Protein AF-0000000070198427 (afdb_homodimer)

Nearest PDB structures (foldseek):
  3o44-assembly1_B  TM=3.525E-01  e=9.260E+00  Vibrio cholerae 12129(1)

Secondary structure (DSSP, 8-state):
-----------------------EEEEEEEEEEEEEEEEEEETTEEEEEEEEEEEEEEEEEEEEEEEEEE-SSSSS-EEEEEEEEEEEEEEEEEEEE-EEEETTEEETT--EEEEEEEEEEEEEEE---/-----------------------EEEEEEEEEEEEEEEEEEETTEEEEEEEEEEEEEEEEEEEEEEEEEE-SSSSS-EEEEEEEEEEEEEEEEEEEE-EEEETTEEETT--EEEEEEEEEEEEEEE---

pLDDT: mean 82.68, std 17.2, range [36.91, 97.56]

Foldseek 3Di:
DPPPPPPPPPPPPPPPCPVPDDWDKWKDKDKDKDWDFDWDDDPNDTDTKIFIDIDIAIDIDTDDDWDWAAAVVDPVGIDIFDWDKDAPDKDKDKDWGDWIDDVVRTDPPDTDIDMDMGGPIIDTDTDDD/DPPPPPPPPPPPPPPPCPVPDDWDKWKDKDKDKDWDWDWDQDPNDTDTKIFIDIDIAIDIDTDDDWDWAAAVVDPVGIDIFDWDKDAPDKDKDKDWGDWIDDVVRTDPPDTDIDMDIGGPIIDTDTDDD

Organism: Mizuhopecten yessoensis (NCBI:txid6573)

Sequence (258 aa):
MTFSVIATLMLCMFLRGGESLVDNCETKQIEMNIVRTLPVSYGGRSRNAVCVANVLVNECDGTCVSRVTPSVSQFPGFDKICKCCSESRLITREITLTECRDGNQVLENVHLTTSYSEPAGCACQSCQNMTFSVIATLMLCMFLRGGESLVDNCETKQIEMNIVRTLPVSYGGRSRNAVCVANVLVNECDGTCVSRVTPSVSQFPGFDKICKCCSESRLITREITLTECRDGNQVLENVHLTTSYSEPAGCACQSCQN

Radius of gyration: 31.26 Å; Cα contacts (8 Å, |Δi|>4): 596; chains: 2; bounding box: 27×104×101 Å

Structure (mmCIF, N/CA/C/O backbone):
data_AF-0000000070198427-model_v1
#
loop_
_entity.id
_entity.type
_entity.pdbx_description
1 polymer 'Bursicon beta'
#
loop_
_atom_site.group_PDB
_atom_site.id
_atom_site.type_symbol
_atom_site.label_atom_id
_atom_site.label_alt_id
_atom_site.label_comp_id
_atom_site.label_asym_id
_atom_site.label_entity_id
_atom_site.label_seq_id
_atom_site.pdbx_PDB_ins_code
_atom_site.Cartn_x
_atom_site.Cartn_y
_atom_site.Cartn_z
_atom_site.occupancy
_atom_site.B_iso_or_equiv
_atom_site.auth_seq_id
_atom_site.auth_comp_id
_atom_site.auth_asym_id
_atom_site.auth_atom_id
_atom_site.pdbx_PDB_model_num
ATOM 1 N N . MET A 1 1 ? 8 2.617 68 1 37.03 1 MET A N 1
ATOM 2 C CA . MET A 1 1 ? 7.801 1.781 66.812 1 37.03 1 MET A CA 1
ATOM 3 C C . MET A 1 1 ? 7.215 2.594 65.688 1 37.03 1 MET A C 1
ATOM 5 O O . MET A 1 1 ? 6.012 2.859 65.625 1 37.03 1 MET A O 1
ATOM 9 N N . THR A 1 2 ? 7.953 3.656 65.125 1 53.69 2 THR A N 1
ATOM 10 C CA . THR A 1 2 ? 7.676 4.625 64.062 1 53.69 2 THR A CA 1
ATOM 11 C C . THR A 1 2 ? 7.625 3.941 62.719 1 53.69 2 THR A C 1
ATOM 13 O O . THR A 1 2 ? 8.555 3.219 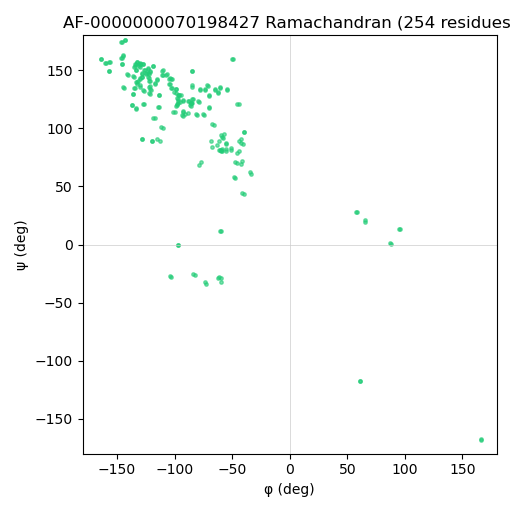62.344 1 53.69 2 THR A O 1
ATOM 16 N N . PHE A 1 3 ? 6.414 3.434 62.281 1 51.28 3 PHE A N 1
ATOM 17 C CA . PHE A 1 3 ? 6.121 2.871 60.969 1 51.28 3 PHE A CA 1
ATOM 18 C C . PHE A 1 3 ? 6.402 3.887 59.875 1 51.28 3 PHE A C 1
ATOM 20 O O . PHE A 1 3 ? 5.895 5.008 59.906 1 51.28 3 PHE A O 1
ATOM 27 N N . SER A 1 4 ? 7.605 3.914 59.312 1 52.91 4 SER A N 1
ATOM 28 C CA . SER A 1 4 ? 7.957 4.707 58.125 1 52.91 4 SER A CA 1
ATOM 29 C C . SER A 1 4 ? 7.125 4.297 56.9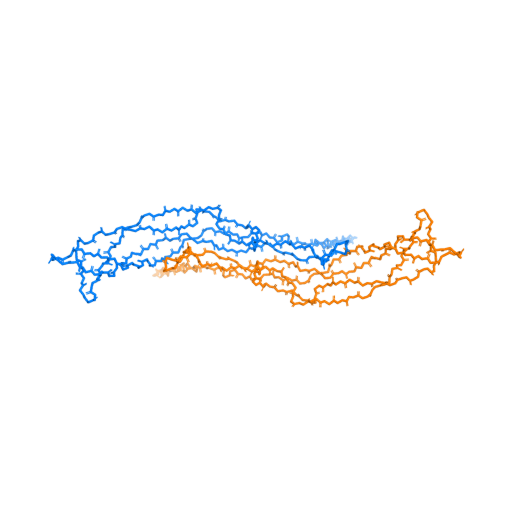06 1 52.91 4 SER A C 1
ATOM 31 O O . SER A 1 4 ? 7.133 3.133 56.5 1 52.91 4 SER A O 1
ATOM 33 N N . VAL A 1 5 ? 5.957 4.871 56.656 1 54.94 5 VAL A N 1
ATOM 34 C CA . VAL A 1 5 ? 5.148 4.703 55.469 1 54.94 5 VAL A CA 1
ATOM 35 C C . VAL A 1 5 ? 5.934 5.184 54.25 1 54.94 5 VAL A C 1
ATOM 37 O O . VAL A 1 5 ? 6.188 6.379 54.094 1 54.94 5 VAL A O 1
ATOM 40 N N . ILE A 1 6 ? 6.867 4.367 53.656 1 53.12 6 ILE A N 1
ATOM 41 C CA . ILE A 1 6 ? 7.488 4.688 52.375 1 53.12 6 ILE A CA 1
ATOM 42 C C . ILE A 1 6 ? 6.414 4.809 51.312 1 53.12 6 ILE A C 1
ATOM 44 O O . ILE A 1 6 ? 5.711 3.84 51 1 53.12 6 ILE A O 1
ATOM 48 N N . ALA A 1 7 ? 5.863 6.043 51 1 51.5 7 ALA A N 1
ATOM 49 C CA . ALA A 1 7 ? 5.008 6.371 49.875 1 51.5 7 ALA A CA 1
ATOM 50 C C . ALA A 1 7 ? 5.711 6.07 48.531 1 51.5 7 ALA A C 1
ATOM 52 O O . ALA A 1 7 ? 6.73 6.688 48.219 1 51.5 7 ALA A O 1
ATOM 53 N N . THR A 1 8 ? 5.734 4.766 48.062 1 54.97 8 THR A N 1
ATOM 54 C CA . THR A 1 8 ? 6.184 4.434 46.719 1 54.97 8 THR A CA 1
ATOM 55 C C . THR A 1 8 ? 5.402 5.227 45.656 1 54.97 8 THR A C 1
ATOM 57 O O . THR A 1 8 ? 4.195 5.031 45.5 1 54.97 8 THR A O 1
ATOM 60 N N . LEU A 1 9 ? 5.746 6.508 45.375 1 52.22 9 LEU A N 1
ATOM 61 C CA . LEU A 1 9 ? 5.227 7.227 44.219 1 52.22 9 LEU A CA 1
ATOM 62 C C . LEU A 1 9 ? 5.508 6.453 42.938 1 52.22 9 LEU A C 1
ATOM 64 O O . LEU A 1 9 ? 6.66 6.34 42.5 1 52.22 9 LEU A O 1
ATOM 68 N N . MET A 1 10 ? 4.621 5.531 42.531 1 48.66 10 MET A N 1
ATOM 69 C CA . MET A 1 10 ? 4.652 4.895 41.219 1 48.66 10 MET A CA 1
ATOM 70 C C . MET A 1 10 ? 4.516 5.934 40.125 1 48.66 10 MET A C 1
ATOM 72 O O . MET A 1 10 ? 3.463 6.559 39.969 1 48.66 10 MET A O 1
ATOM 76 N N . LEU A 1 11 ? 5.551 6.621 39.75 1 47.16 11 LEU A N 1
ATOM 77 C CA . LEU A 1 11 ? 5.555 7.426 38.531 1 47.16 11 LEU A CA 1
ATOM 78 C C . LEU A 1 11 ? 5.082 6.609 37.312 1 47.16 11 LEU A C 1
ATOM 80 O O . LEU A 1 11 ? 5.758 5.668 36.906 1 47.16 11 LEU A O 1
ATOM 84 N N . CYS A 1 12 ? 3.773 6.469 37.094 1 44.47 12 CYS A N 1
ATOM 85 C CA . CYS A 1 12 ? 3.217 5.988 35.812 1 44.47 12 CYS A CA 1
ATOM 86 C C . CYS A 1 12 ? 3.824 6.73 34.625 1 44.47 12 CYS A C 1
ATOM 88 O O . CYS A 1 12 ? 3.379 7.824 34.281 1 44.47 12 CYS A O 1
ATOM 90 N N . MET A 1 13 ? 5.164 6.668 34.5 1 43.28 13 MET A N 1
ATOM 91 C CA . MET A 1 13 ? 5.605 7.078 33.156 1 43.28 13 MET A CA 1
ATOM 92 C C . MET A 1 13 ? 4.703 6.492 32.094 1 43.28 13 MET A C 1
ATOM 94 O O . MET A 1 13 ? 4.652 5.273 31.906 1 43.28 13 MET A O 1
ATOM 98 N N . PHE A 1 14 ? 3.646 7.184 31.781 1 45.69 14 PHE A N 1
ATOM 99 C CA . PHE A 1 14 ? 2.941 6.926 30.531 1 45.69 14 PHE A CA 1
ATOM 100 C C . PHE A 1 14 ? 3.918 6.836 29.375 1 45.69 14 PHE A C 1
ATOM 102 O O . PHE A 1 14 ? 4.422 7.855 28.891 1 45.69 14 PHE A O 1
ATOM 109 N N . LEU A 1 15 ? 4.68 5.852 29.266 1 42.22 15 LEU A N 1
ATOM 110 C CA . LEU A 1 15 ? 5.285 5.586 27.969 1 42.22 15 LEU A CA 1
ATOM 111 C C . LEU A 1 15 ? 4.258 5.727 26.844 1 42.22 15 LEU A C 1
ATOM 113 O O . LEU A 1 15 ? 3.236 5.039 26.844 1 42.22 15 LEU A O 1
ATOM 117 N N . ARG A 1 16 ? 3.998 7.027 26.438 1 39.97 16 ARG A N 1
ATOM 118 C CA . ARG A 1 16 ? 3.422 7.055 25.094 1 39.97 16 ARG A CA 1
ATOM 119 C C . ARG A 1 16 ? 3.998 5.941 24.234 1 39.97 16 ARG A C 1
ATOM 121 O O . ARG A 1 16 ? 5.152 6.012 23.797 1 39.97 16 ARG A O 1
ATOM 128 N N . GLY A 1 17 ? 3.842 4.688 24.516 1 44.5 17 GLY A N 1
ATOM 129 C CA . GLY A 1 17 ? 4.195 3.586 23.625 1 44.5 17 GLY A CA 1
ATOM 130 C C . GLY A 1 17 ? 3.83 3.84 22.172 1 44.5 17 GLY A C 1
ATOM 131 O O . GLY A 1 17 ? 2.764 3.424 21.719 1 44.5 17 GLY A O 1
ATOM 132 N N . GLY A 1 18 ? 4.082 5.004 21.625 1 47.94 18 GLY A N 1
ATOM 133 C CA . GLY A 1 18 ? 3.93 4.957 20.172 1 47.94 18 GLY A CA 1
ATOM 134 C C . GLY A 1 18 ? 4.504 3.699 19.562 1 47.94 18 GLY A C 1
ATOM 135 O O . GLY A 1 18 ? 5.723 3.512 19.531 1 47.94 18 GLY A O 1
ATOM 136 N N . GLU A 1 19 ? 3.979 2.627 19.703 1 53.34 19 GLU A N 1
ATOM 137 C CA . GLU A 1 19 ? 4.453 1.434 19 1 53.34 19 GLU A CA 1
ATOM 138 C C . GLU A 1 19 ? 4.754 1.73 17.547 1 53.34 19 GLU A C 1
ATOM 140 O O . GLU A 1 19 ? 3.898 2.246 16.812 1 53.34 19 GLU A O 1
ATOM 145 N N . SER A 1 20 ? 5.965 2.139 17.203 1 64.81 20 SER A N 1
ATOM 146 C CA . SER A 1 20 ? 6.422 2.242 15.82 1 64.81 20 SER A CA 1
ATOM 147 C C . SER A 1 20 ? 5.922 1.069 14.984 1 64.81 20 SER A C 1
ATOM 149 O O . SER A 1 20 ? 6.184 -0.09 15.312 1 64.81 20 SER A O 1
ATOM 151 N N . LEU A 1 21 ? 4.816 1.29 14.273 1 75.88 21 LEU A N 1
ATOM 152 C CA . LEU A 1 21 ? 4.371 0.26 13.344 1 75.88 21 LEU A CA 1
ATOM 153 C C . LEU A 1 21 ? 5.539 -0.273 12.523 1 7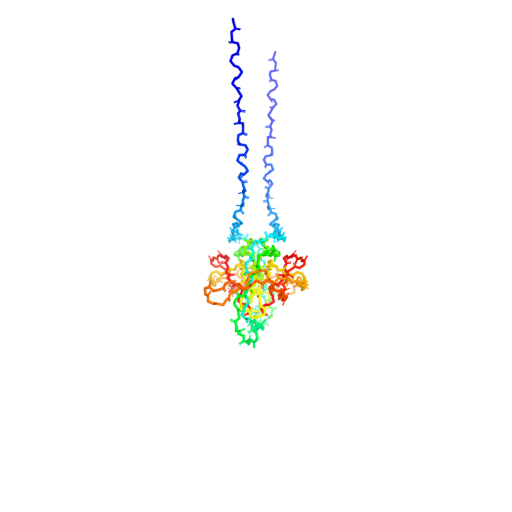5.88 21 LEU A C 1
ATOM 155 O O . LEU A 1 21 ? 6.426 0.49 12.125 1 75.88 21 LEU A O 1
ATOM 159 N N . VAL A 1 22 ? 5.762 -1.516 12.633 1 83.81 22 VAL A N 1
ATOM 160 C CA . VAL A 1 22 ? 6.867 -2.15 11.922 1 83.81 22 VAL A CA 1
ATOM 161 C C . VAL A 1 22 ? 6.332 -2.93 10.71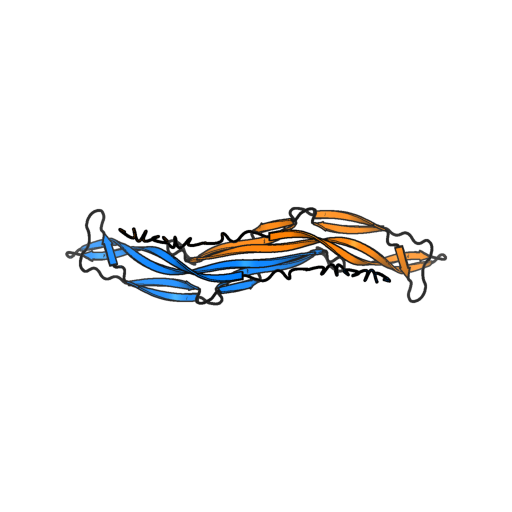9 1 83.81 22 VAL A C 1
ATOM 163 O O . VAL A 1 22 ? 5.262 -3.531 10.797 1 83.81 22 VAL A O 1
ATOM 166 N N . ASP A 1 23 ? 7.09 -2.785 9.578 1 91.69 23 ASP A N 1
ATOM 167 C CA . ASP A 1 23 ? 6.812 -3.598 8.398 1 91.69 23 ASP A CA 1
ATOM 168 C C . ASP A 1 23 ? 6.969 -5.086 8.703 1 91.69 23 ASP A C 1
ATOM 170 O O . ASP A 1 23 ? 7.875 -5.48 9.438 1 91.69 23 ASP A O 1
ATOM 174 N N . ASN A 1 24 ? 6.02 -5.887 8.242 1 93.94 24 ASN A N 1
ATOM 175 C CA . ASN A 1 24 ? 6.09 -7.344 8.242 1 93.94 24 ASN A CA 1
ATOM 176 C C . ASN A 1 24 ? 5.789 -7.922 6.863 1 93.94 24 ASN A C 1
ATOM 178 O O . ASN A 1 24 ? 4.625 -8.086 6.492 1 93.94 24 ASN A O 1
ATOM 182 N N . CYS A 1 25 ? 6.816 -8.086 6.137 1 96.31 25 CYS A N 1
ATOM 183 C CA . CYS A 1 25 ? 6.715 -8.633 4.789 1 96.31 25 CYS A CA 1
ATOM 184 C C . CYS A 1 25 ? 7.656 -9.82 4.613 1 96.31 25 CYS A C 1
ATOM 186 O O . CYS A 1 25 ? 8.875 -9.68 4.762 1 96.31 25 CYS A O 1
ATOM 188 N N . GLU A 1 26 ? 7.074 -10.977 4.285 1 96.62 26 GLU A N 1
ATOM 189 C CA . GLU A 1 26 ? 7.883 -12.195 4.219 1 96.62 26 GLU A CA 1
ATOM 190 C C . GLU A 1 26 ? 7.652 -12.938 2.904 1 96.62 26 GLU A C 1
ATOM 192 O O . GLU A 1 26 ? 6.621 -12.758 2.256 1 96.62 26 GLU A O 1
ATOM 197 N N . THR A 1 27 ? 8.719 -13.688 2.512 1 97.56 27 THR A N 1
ATOM 198 C CA . THR A 1 27 ? 8.586 -14.648 1.423 1 97.56 27 THR A CA 1
ATOM 199 C C . THR A 1 27 ? 8.078 -15.984 1.943 1 97.56 27 THR A C 1
ATOM 201 O O . THR A 1 27 ? 8.68 -16.578 2.836 1 97.56 27 THR A O 1
ATOM 204 N N . LYS A 1 28 ? 6.988 -16.406 1.488 1 96.69 28 LYS A N 1
ATOM 205 C CA . LYS A 1 28 ? 6.414 -17.688 1.871 1 96.69 28 LYS A CA 1
ATOM 206 C C . LYS A 1 28 ? 6.27 -18.609 0.662 1 96.69 28 LYS A C 1
ATOM 208 O O . LYS A 1 28 ? 6.152 -18.141 -0.471 1 96.69 28 LYS A O 1
ATOM 213 N N . GLN A 1 29 ? 6.297 -19.906 0.977 1 96.44 29 GLN A N 1
ATOM 214 C CA . GLN A 1 29 ? 6.07 -20.875 -0.094 1 96.44 29 GLN A CA 1
ATOM 215 C C . GLN A 1 29 ? 4.656 -21.438 -0.04 1 96.44 29 GLN A C 1
ATOM 217 O O . GLN A 1 29 ? 4.148 -21.75 1.039 1 96.44 29 GLN A O 1
ATOM 222 N N . ILE A 1 30 ? 4.098 -21.469 -1.191 1 94.94 30 ILE A N 1
ATOM 223 C CA . ILE A 1 30 ? 2.777 -22.078 -1.322 1 94.94 30 ILE A CA 1
ATOM 224 C C . ILE A 1 30 ? 2.797 -23.125 -2.432 1 94.94 30 ILE A C 1
ATOM 226 O O . ILE A 1 30 ? 3.662 -23.094 -3.311 1 94.94 30 ILE A O 1
ATOM 230 N N . GLU A 1 31 ? 1.878 -24.016 -2.27 1 93.75 31 GLU A N 1
ATOM 231 C CA . GLU A 1 31 ? 1.722 -25.016 -3.322 1 93.75 31 GLU A CA 1
ATOM 232 C C . GLU A 1 31 ? 0.831 -24.484 -4.445 1 93.75 31 GLU A C 1
ATOM 234 O O . GLU A 1 31 ? -0.202 -23.875 -4.191 1 93.75 31 GLU A O 1
ATOM 239 N N . MET A 1 32 ? 1.264 -24.75 -5.684 1 91.5 32 MET A N 1
ATOM 240 C CA . MET A 1 32 ? 0.486 -24.328 -6.848 1 91.5 32 MET A CA 1
ATOM 241 C C . MET A 1 32 ? 0.529 -25.391 -7.941 1 91.5 32 MET A C 1
ATOM 243 O O . MET A 1 32 ? 1.553 -26.047 -8.141 1 91.5 32 MET A O 1
ATOM 247 N N . ASN A 1 33 ? -0.603 -25.453 -8.648 1 90.19 33 ASN A N 1
ATOM 248 C CA . ASN A 1 33 ? -0.658 -26.297 -9.836 1 90.19 33 ASN A CA 1
ATOM 249 C C . ASN A 1 33 ? -0.436 -25.5 -11.109 1 90.19 33 ASN A C 1
ATOM 251 O O . ASN A 1 33 ? -1.158 -24.531 -11.367 1 90.19 33 ASN A O 1
ATOM 255 N N . ILE A 1 34 ? 0.53 -25.891 -11.773 1 89.06 34 ILE A N 1
ATOM 256 C CA . ILE A 1 34 ? 0.764 -25.281 -13.078 1 89.06 34 ILE A CA 1
ATOM 257 C C . ILE A 1 34 ? 0.192 -26.172 -14.18 1 89.06 34 ILE A C 1
ATOM 259 O O . ILE A 1 34 ? 0.576 -27.328 -14.305 1 89.06 34 ILE A O 1
ATOM 263 N N . VAL A 1 35 ? -0.754 -25.578 -14.914 1 89.56 35 VAL A N 1
ATOM 264 C CA . VAL A 1 35 ? -1.417 -26.312 -15.992 1 89.56 35 VAL A CA 1
ATOM 265 C C . VAL A 1 35 ? -1.059 -25.688 -17.328 1 89.56 35 VAL A C 1
ATOM 267 O O . VAL A 1 35 ? -1.139 -24.469 -17.5 1 89.56 35 VAL A O 1
ATOM 270 N N . ARG A 1 36 ? -0.609 -26.562 -18.219 1 89.38 36 ARG A N 1
ATOM 271 C CA . ARG A 1 36 ? -0.307 -26.125 -19.562 1 89.38 36 ARG A CA 1
ATOM 272 C C . ARG A 1 36 ? -0.961 -27.031 -20.609 1 89.38 36 ARG A C 1
ATOM 274 O O . ARG A 1 36 ? -1.006 -28.25 -20.422 1 89.38 36 ARG A O 1
ATOM 281 N N . THR A 1 37 ? -1.55 -26.312 -21.625 1 91.06 37 THR A N 1
ATOM 282 C CA . THR A 1 37 ? -1.994 -27.062 -22.812 1 91.06 37 THR A CA 1
ATOM 283 C C . THR A 1 37 ? -0.979 -26.938 -23.938 1 91.06 37 THR A C 1
ATOM 285 O O . THR A 1 37 ? -0.772 -25.844 -24.484 1 91.06 37 THR A O 1
ATOM 288 N N . LEU A 1 38 ? -0.362 -28.047 -24.281 1 89.62 38 LEU A N 1
ATOM 289 C CA . LEU A 1 38 ? 0.732 -28.031 -25.23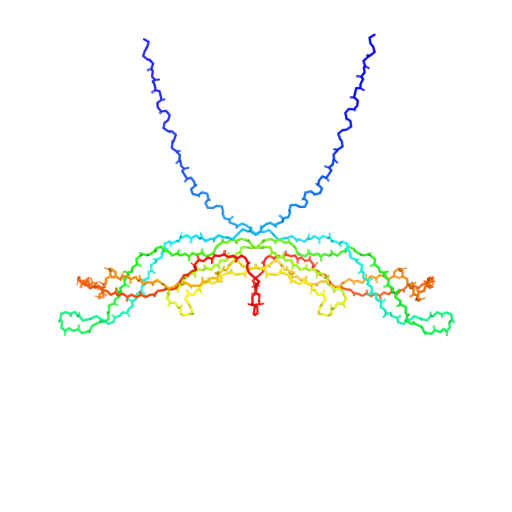4 1 89.62 38 LEU A CA 1
ATOM 290 C C . LEU A 1 38 ? 0.559 -29.141 -26.281 1 89.62 38 LEU A C 1
ATOM 292 O O . LEU A 1 38 ? -0.025 -30.172 -25.984 1 89.62 38 LEU A O 1
ATOM 296 N N . PRO A 1 39 ? 1.054 -28.891 -27.469 1 92 39 PRO A N 1
ATOM 297 C CA . PRO A 1 39 ? 1.062 -29.984 -28.453 1 92 39 PRO A CA 1
ATOM 298 C C . PRO A 1 39 ? 2.07 -31.078 -28.109 1 92 39 PRO A C 1
ATOM 300 O O . PRO A 1 39 ? 3.227 -30.781 -27.797 1 92 39 PRO A O 1
ATOM 303 N N . VAL A 1 40 ? 1.569 -32.281 -28.094 1 88.25 40 VAL A N 1
ATOM 304 C CA . VAL A 1 40 ? 2.424 -33.438 -27.812 1 88.25 40 VAL A CA 1
ATOM 305 C C . VAL A 1 40 ? 2.287 -34.469 -28.922 1 88.25 40 VAL A C 1
ATOM 307 O O . VAL A 1 40 ? 1.188 -34.688 -29.438 1 88.25 40 VAL A O 1
ATOM 310 N N . SER A 1 41 ? 3.443 -34.938 -29.391 1 86.31 41 SER A N 1
ATOM 311 C CA . SER A 1 41 ? 3.436 -36.062 -30.312 1 86.31 41 SER A CA 1
ATOM 312 C C . SER A 1 41 ? 3.281 -37.375 -29.562 1 86.31 41 SER A C 1
ATOM 314 O O . SER A 1 41 ? 4.125 -37.719 -28.734 1 86.31 41 SER A O 1
ATOM 316 N N . TYR A 1 42 ? 2.117 -37.906 -29.828 1 83.56 42 TYR A N 1
ATOM 317 C CA . TYR A 1 42 ? 1.854 -39.188 -29.172 1 83.56 42 TYR A CA 1
ATOM 318 C C . TYR A 1 42 ? 1.231 -40.188 -30.141 1 83.56 42 TYR A C 1
ATOM 320 O O . TYR A 1 42 ? 0.219 -39.875 -30.766 1 83.56 42 TYR A O 1
ATOM 328 N N . GLY A 1 43 ? 1.816 -41.406 -30.203 1 82.69 43 GLY A N 1
ATOM 329 C CA . GLY A 1 43 ? 1.323 -42.406 -31.125 1 82.69 43 GLY A CA 1
ATOM 330 C C . GLY A 1 43 ? 1.355 -41.969 -32.562 1 82.69 43 GLY A C 1
ATOM 331 O O . GLY A 1 43 ? 0.454 -42.281 -33.344 1 82.69 43 GLY A O 1
ATOM 332 N N . GLY A 1 44 ? 2.211 -41.125 -32.969 1 83.31 44 GLY A N 1
ATOM 333 C CA . GLY A 1 44 ? 2.371 -40.688 -34.344 1 83.31 44 GLY A CA 1
ATOM 334 C C . GLY A 1 44 ? 1.478 -39.531 -34.719 1 83.31 44 GLY A C 1
ATOM 335 O O . GLY A 1 44 ? 1.435 -39.125 -35.875 1 83.31 44 GLY A O 1
ATOM 336 N N . ARG A 1 45 ? 0.699 -39.062 -33.75 1 84.62 45 ARG A N 1
ATOM 337 C CA . ARG A 1 45 ? -0.177 -37.906 -34.031 1 84.62 45 ARG A CA 1
ATOM 338 C C . ARG A 1 45 ? 0.121 -36.781 -33.062 1 84.62 45 ARG A C 1
ATOM 340 O O . ARG A 1 45 ? 0.54 -37 -31.922 1 84.62 45 ARG A O 1
ATOM 347 N N . SER A 1 46 ? 0.021 -35.594 -33.594 1 90.19 46 SER A N 1
ATOM 348 C CA . SER A 1 46 ? 0.122 -34.406 -32.75 1 90.19 46 SER A CA 1
ATOM 349 C C . SER A 1 46 ? -1.227 -34.062 -32.125 1 90.19 46 SER A C 1
ATOM 351 O O . SER A 1 46 ? -2.24 -34 -32.812 1 90.19 46 SER A O 1
ATOM 353 N N . ARG A 1 47 ? -1.21 -34.031 -30.859 1 87.81 47 ARG A N 1
ATOM 354 C CA . ARG A 1 47 ? -2.416 -33.656 -30.141 1 87.81 47 ARG A CA 1
ATOM 355 C C . ARG A 1 47 ? -2.105 -32.625 -29.062 1 87.81 47 ARG A C 1
ATOM 357 O O . ARG A 1 47 ? -0.971 -32.531 -28.578 1 87.81 47 ARG A O 1
ATOM 364 N N . ASN A 1 48 ? -3.123 -31.922 -28.719 1 92.12 48 ASN A N 1
ATOM 365 C CA . ASN A 1 48 ? -2.984 -31.016 -27.578 1 92.12 48 ASN A CA 1
ATOM 366 C C . ASN A 1 48 ? -3.254 -31.75 -26.266 1 92.12 48 ASN A C 1
ATOM 368 O O . ASN A 1 48 ? -4.297 -32.375 -26.094 1 92.12 48 ASN A O 1
ATOM 372 N N . ALA A 1 49 ? -2.275 -31.688 -25.484 1 91.69 49 ALA A N 1
ATOM 373 C CA . ALA A 1 49 ? -2.402 -32.312 -24.172 1 91.69 49 ALA A CA 1
ATOM 374 C C . ALA A 1 49 ? -2.455 -31.281 -23.062 1 91.69 49 ALA A C 1
ATOM 376 O O . ALA A 1 49 ? -1.851 -30.219 -23.172 1 91.69 49 ALA A O 1
ATOM 377 N N . VAL A 1 50 ? -3.281 -31.641 -21.984 1 92.62 50 VAL A N 1
ATOM 378 C CA . VAL A 1 50 ? -3.273 -30.859 -20.75 1 92.62 50 VAL A CA 1
ATOM 379 C C . VAL A 1 50 ? -2.275 -31.469 -19.766 1 92.62 50 VAL A C 1
ATOM 381 O O . VAL A 1 50 ? -2.424 -32.625 -19.344 1 92.62 50 VAL A O 1
ATOM 384 N N . CYS A 1 51 ? -1.243 -30.688 -19.484 1 91.81 51 CYS A N 1
ATOM 385 C CA . CYS A 1 51 ? -0.195 -31.172 -18.594 1 91.81 51 CYS A CA 1
ATOM 386 C C . CYS A 1 51 ? -0.134 -30.344 -17.312 1 91.81 51 CYS A C 1
ATOM 388 O O . CYS A 1 51 ? -0.297 -29.125 -17.359 1 91.81 51 CYS A O 1
ATOM 390 N N . VAL A 1 52 ? 0.125 -31.078 -16.203 1 90.38 52 VAL A N 1
ATOM 391 C CA . VAL A 1 52 ? 0.073 -30.422 -14.898 1 90.38 52 VAL A CA 1
ATOM 392 C C . VAL A 1 52 ? 1.348 -30.734 -14.117 1 90.38 52 VAL A C 1
ATOM 394 O O . VAL A 1 52 ? 1.9 -31.828 -14.227 1 90.38 52 VAL A O 1
ATOM 397 N N . ALA A 1 53 ? 1.809 -29.812 -13.422 1 91.25 53 ALA A N 1
ATOM 398 C CA . ALA A 1 53 ? 2.859 -30 -12.422 1 91.25 53 ALA A CA 1
ATOM 399 C C . ALA A 1 53 ? 2.51 -29.281 -11.117 1 91.25 53 ALA A C 1
ATOM 401 O O . ALA A 1 53 ? 2 -28.156 -11.141 1 91.25 53 ALA A O 1
ATOM 402 N N . ASN A 1 54 ? 2.697 -29.969 -9.984 1 92.06 54 ASN A N 1
ATOM 403 C CA . ASN A 1 54 ? 2.578 -29.344 -8.664 1 92.06 54 ASN A CA 1
ATOM 404 C C . ASN A 1 54 ? 3.926 -28.844 -8.156 1 92.06 54 ASN A C 1
ATOM 406 O O . ASN A 1 54 ? 4.902 -29.594 -8.109 1 92.06 54 ASN A O 1
ATOM 410 N N . VAL A 1 55 ? 3.859 -27.578 -7.895 1 92.56 55 VAL A N 1
ATOM 411 C CA . VAL A 1 55 ? 5.133 -27 -7.484 1 92.56 55 VAL A CA 1
ATOM 412 C C . VAL A 1 55 ? 4.93 -26.125 -6.246 1 92.56 55 VAL A C 1
ATOM 414 O O . VAL A 1 55 ? 3.807 -25.719 -5.945 1 92.56 55 VAL A O 1
ATOM 417 N N . LEU A 1 56 ? 6.047 -25.969 -5.469 1 94.88 56 LEU A N 1
ATOM 418 C CA . LEU A 1 56 ? 6.121 -24.938 -4.441 1 94.88 56 LEU A CA 1
ATOM 419 C C . LEU A 1 56 ? 6.637 -23.625 -5.027 1 94.88 56 LEU A C 1
ATOM 421 O O . LEU A 1 56 ? 7.711 -23.594 -5.633 1 94.88 56 LEU A O 1
ATOM 425 N N . VAL A 1 57 ? 5.773 -22.609 -4.809 1 93.5 57 VAL A N 1
ATOM 426 C CA . VAL A 1 57 ? 6.141 -21.328 -5.395 1 93.5 57 VAL A CA 1
ATOM 427 C C . VAL A 1 57 ? 6.254 -20.266 -4.297 1 93.5 57 VAL A C 1
ATOM 429 O O . VAL A 1 57 ? 5.5 -20.297 -3.32 1 93.5 57 VAL A O 1
ATOM 432 N N . ASN A 1 58 ? 7.199 -19.281 -4.559 1 96.06 58 ASN A N 1
ATOM 433 C CA . ASN A 1 58 ? 7.344 -18.172 -3.625 1 96.06 58 ASN A CA 1
ATOM 434 C C . ASN A 1 58 ? 6.234 -17.141 -3.807 1 96.06 58 ASN A C 1
ATOM 436 O O . ASN A 1 58 ? 5.945 -16.719 -4.93 1 96.06 58 ASN A O 1
ATOM 440 N N . GLU A 1 59 ? 5.688 -16.75 -2.688 1 95.88 59 GLU A N 1
ATOM 441 C CA . GLU A 1 59 ? 4.73 -15.656 -2.611 1 95.88 59 GLU A CA 1
ATOM 442 C C . GLU A 1 59 ? 5.207 -14.578 -1.646 1 95.88 59 GLU A C 1
ATOM 444 O O . GLU A 1 59 ? 5.91 -14.867 -0.676 1 95.88 59 GLU A O 1
ATOM 449 N N . CYS A 1 60 ? 4.84 -13.352 -1.968 1 96.88 60 CYS A N 1
ATOM 450 C CA . CYS A 1 60 ? 5.066 -12.266 -1.021 1 96.88 60 CYS A CA 1
ATOM 451 C C . CYS A 1 60 ? 3.801 -11.961 -0.228 1 96.88 60 CYS A C 1
ATOM 453 O O . CYS A 1 60 ? 2.74 -11.727 -0.809 1 96.88 60 CYS A O 1
ATOM 455 N N . ASP A 1 61 ? 3.994 -12 1.116 1 96.25 61 ASP A N 1
ATOM 456 C CA . ASP A 1 61 ? 2.867 -11.773 2.018 1 96.25 61 ASP A CA 1
ATOM 457 C C . ASP A 1 61 ? 3.311 -11.016 3.268 1 96.25 61 ASP A C 1
ATOM 459 O O . ASP A 1 61 ? 4.352 -11.32 3.85 1 96.25 61 ASP A O 1
ATOM 463 N N . GLY A 1 62 ? 2.4 -9.977 3.58 1 96.88 62 GLY A N 1
ATOM 464 C CA . GLY A 1 62 ? 2.725 -9.258 4.805 1 96.88 62 GLY A CA 1
ATOM 465 C C . GLY A 1 62 ? 1.958 -7.957 4.953 1 96.88 62 GLY A C 1
ATOM 466 O O . GLY A 1 62 ? 0.894 -7.785 4.355 1 96.88 62 GLY A O 1
ATOM 467 N N . THR A 1 63 ? 2.404 -7.117 5.938 1 96.56 63 THR A N 1
ATOM 468 C CA . THR A 1 63 ? 1.858 -5.793 6.211 1 96.56 63 THR A CA 1
ATOM 469 C C . THR A 1 63 ? 2.945 -4.727 6.102 1 96.56 63 THR A C 1
ATOM 471 O O . THR A 1 63 ? 4.086 -4.949 6.516 1 96.56 63 THR A O 1
ATOM 474 N N . CYS A 1 64 ? 2.553 -3.605 5.547 1 96.25 64 CYS A N 1
ATOM 475 C CA . CYS A 1 64 ? 3.484 -2.498 5.359 1 96.25 64 CYS A CA 1
ATOM 476 C C . CYS A 1 64 ? 2.908 -1.204 5.926 1 96.25 64 CYS A C 1
ATOM 478 O O . CYS A 1 64 ? 1.699 -0.976 5.855 1 96.25 64 CYS A O 1
ATOM 480 N N . VAL A 1 65 ? 3.834 -0.391 6.426 1 95.5 65 VAL A N 1
ATOM 481 C CA . VAL A 1 65 ? 3.453 0.887 7.016 1 95.5 65 VAL A CA 1
ATOM 482 C C . VAL A 1 65 ? 3.002 1.851 5.922 1 95.5 65 VAL A C 1
ATOM 484 O O . VAL A 1 65 ? 3.613 1.915 4.852 1 95.5 65 VAL A O 1
ATOM 487 N N . SER A 1 66 ? 1.933 2.539 6.203 1 95 66 SER A N 1
ATOM 488 C CA . SER A 1 66 ? 1.434 3.6 5.336 1 95 66 SER A CA 1
ATOM 489 C C . SER A 1 66 ? 0.808 4.73 6.145 1 95 66 SER A C 1
ATOM 491 O O . SER A 1 66 ? 0.376 4.52 7.281 1 95 66 SER A O 1
ATOM 493 N N . ARG A 1 67 ? 0.82 5.887 5.508 1 94 67 ARG A N 1
ATOM 494 C CA . ARG A 1 67 ? 0.37 7.078 6.219 1 94 67 ARG A CA 1
ATOM 495 C C . ARG A 1 67 ? -0.089 8.156 5.246 1 94 67 ARG A C 1
ATOM 497 O O . ARG A 1 67 ? 0.468 8.297 4.156 1 94 67 ARG A O 1
ATOM 504 N N . VAL A 1 68 ? -1.052 8.961 5.68 1 93 68 VAL A N 1
ATOM 505 C CA . VAL A 1 68 ? -1.502 10.156 4.98 1 93 68 VAL A CA 1
ATOM 506 C C . VAL A 1 68 ? -1.616 11.32 5.965 1 93 68 VAL A C 1
ATOM 508 O O . VAL A 1 68 ? -2.387 11.25 6.926 1 93 68 VAL A O 1
ATOM 511 N N . THR A 1 69 ? -0.823 12.305 5.719 1 91.75 69 THR A N 1
ATOM 512 C CA . THR A 1 69 ? -0.785 13.469 6.594 1 91.75 69 THR A CA 1
ATOM 513 C C . THR A 1 69 ? -1.137 14.734 5.82 1 91.75 69 THR A C 1
ATOM 515 O O . THR A 1 69 ? -0.612 14.977 4.73 1 91.75 69 THR A O 1
ATOM 518 N N . PRO A 1 70 ? -2.049 15.547 6.43 1 89.06 70 PRO A N 1
ATOM 519 C CA . PRO A 1 70 ? -2.299 16.844 5.789 1 89.06 70 PRO A CA 1
ATOM 520 C C . PRO A 1 70 ? -1.054 17.734 5.742 1 89.06 70 PRO A C 1
ATOM 522 O O . PRO A 1 70 ? -0.23 17.688 6.66 1 89.06 70 PRO A O 1
ATOM 525 N N . SER A 1 71 ? -0.726 18.312 4.5 1 82.25 71 SER A N 1
ATOM 526 C CA . SER A 1 71 ? 0.396 19.234 4.359 1 82.25 71 SER A CA 1
ATOM 527 C C . SER A 1 71 ? -0.07 20.609 3.865 1 82.25 71 SER A C 1
ATOM 529 O O . SER A 1 71 ? -0.874 20.688 2.936 1 82.25 71 SER A O 1
ATOM 531 N N . VAL A 1 72 ? -0.397 21.438 4.609 1 67.12 72 VAL A N 1
ATOM 532 C CA . VAL A 1 72 ? -0.953 22.75 4.297 1 67.12 72 VAL A CA 1
ATOM 533 C C . VAL A 1 72 ? 0.04 23.547 3.451 1 67.12 72 VAL A C 1
ATOM 535 O O . VAL A 1 72 ? -0.34 24.5 2.771 1 67.12 72 VAL A O 1
ATOM 538 N N . SER A 1 73 ? 1.407 23.344 3.561 1 58 73 SER A N 1
ATOM 539 C CA . SER A 1 73 ? 2.246 24.266 2.803 1 58 73 SER A CA 1
ATOM 540 C C . SER A 1 73 ? 1.99 24.141 1.304 1 58 73 SER A C 1
ATOM 542 O O . SER A 1 73 ? 2.232 25.078 0.546 1 58 73 SER A O 1
ATOM 544 N N . GLN A 1 74 ? 1.522 22.781 0.709 1 54.12 74 GLN A N 1
ATOM 545 C CA . GLN A 1 74 ? 1.483 22.578 -0.735 1 54.12 74 GLN A CA 1
ATOM 546 C C . GLN A 1 74 ? 0.17 21.938 -1.165 1 54.12 74 GLN A C 1
ATOM 548 O O . GLN A 1 74 ? -0.466 21.219 -0.381 1 54.12 74 GLN A O 1
ATOM 553 N N . PHE A 1 75 ? -0.465 22.391 -2.373 1 52 75 PHE A N 1
ATOM 554 C CA . PHE A 1 75 ? -1.518 21.703 -3.105 1 52 75 PHE A CA 1
ATOM 555 C C . PHE A 1 75 ? -1.147 20.234 -3.33 1 52 75 PHE A C 1
ATOM 557 O O . PHE A 1 75 ? 0.003 19.922 -3.641 1 52 75 PHE A O 1
ATOM 564 N N . PRO A 1 76 ? -2.086 19.266 -3.611 1 57.41 76 PRO A N 1
ATOM 565 C CA . PRO A 1 76 ? -3.449 19.062 -3.113 1 57.41 76 PRO A CA 1
ATOM 566 C C . PRO A 1 76 ? -3.502 18.875 -1.599 1 57.41 76 PRO A C 1
ATOM 568 O O . PRO A 1 76 ? -4.586 18.859 -1.012 1 57.41 76 PRO A O 1
ATOM 571 N N . GLY A 1 77 ? -2.307 19.156 -0.704 1 74.31 77 GLY A N 1
ATOM 572 C CA . GLY A 1 77 ? -2.289 19.422 0.725 1 74.31 77 GLY A CA 1
ATOM 573 C C . GLY A 1 77 ? -2.043 18.188 1.564 1 74.31 77 GLY A C 1
ATOM 574 O O . GLY A 1 77 ? -2.404 18.141 2.742 1 74.31 77 GLY A O 1
ATOM 575 N N . PHE A 1 78 ? -1.566 17.016 0.845 1 85.19 78 PHE A N 1
ATOM 576 C CA . PHE A 1 78 ? -1.337 15.844 1.666 1 85.19 78 PHE A CA 1
ATOM 577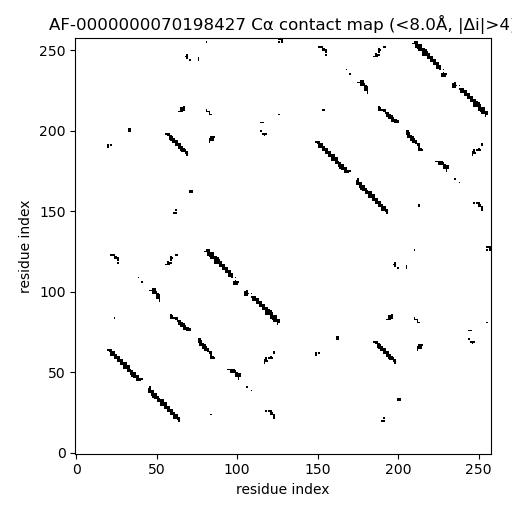 C C . PHE A 1 78 ? 0.021 15.219 1.357 1 85.19 78 PHE A C 1
ATOM 579 O O . PHE A 1 78 ? 0.463 15.227 0.206 1 85.19 78 PHE A O 1
ATOM 586 N N . ASP A 1 79 ? 0.721 14.781 2.35 1 87.81 79 ASP A N 1
ATOM 587 C CA . ASP A 1 79 ? 1.884 13.906 2.248 1 87.81 79 ASP A CA 1
ATOM 588 C C . ASP A 1 79 ? 1.489 12.438 2.439 1 87.81 79 ASP A C 1
ATOM 590 O O . ASP A 1 79 ? 0.885 12.086 3.453 1 87.81 79 ASP A O 1
ATOM 594 N N . LYS A 1 80 ? 1.84 11.688 1.4 1 89.62 80 LYS A N 1
ATOM 595 C CA . LYS A 1 80 ? 1.404 10.297 1.442 1 89.62 80 LYS A CA 1
ATOM 596 C C . LYS A 1 80 ? 2.596 9.344 1.367 1 89.62 80 LYS A C 1
ATOM 598 O O . LYS A 1 80 ? 3.49 9.531 0.54 1 89.62 80 LYS A O 1
ATOM 603 N N . ILE A 1 81 ? 2.652 8.43 2.264 1 91.12 81 ILE A N 1
ATOM 604 C CA . ILE A 1 81 ? 3.561 7.285 2.244 1 91.12 81 ILE A CA 1
ATOM 605 C C . ILE A 1 81 ? 2.762 5.996 2.086 1 91.12 81 ILE A C 1
ATOM 607 O O . ILE A 1 81 ? 1.903 5.684 2.914 1 91.12 81 ILE A O 1
ATOM 611 N N . CYS A 1 82 ? 3.014 5.32 1.037 1 92.25 82 CYS A N 1
ATOM 612 C CA . CYS A 1 82 ? 2.342 4.047 0.801 1 92.25 82 CYS A CA 1
ATOM 613 C C . CYS A 1 82 ? 3.32 3 0.286 1 92.25 82 CYS A C 1
ATOM 615 O O . CYS A 1 82 ? 3.979 3.209 -0.735 1 92.25 82 CYS A O 1
ATOM 617 N N . LYS A 1 83 ? 3.432 1.943 1.054 1 93.5 83 LYS A N 1
ATOM 618 C CA . LYS A 1 83 ? 4.258 0.802 0.673 1 93.5 83 LYS A CA 1
ATOM 619 C C . LYS A 1 83 ? 3.438 -0.484 0.637 1 93.5 83 LYS A C 1
ATOM 621 O O . LYS A 1 83 ? 2.535 -0.675 1.456 1 93.5 83 LYS A O 1
ATOM 626 N N . CYS A 1 84 ? 3.854 -1.398 -0.2 1 94.12 84 CYS A N 1
ATOM 627 C CA . CYS A 1 84 ? 3.217 -2.709 -0.283 1 94.12 84 CYS A CA 1
ATOM 628 C C . CYS A 1 84 ? 4.258 -3.82 -0.33 1 94.12 84 CYS A C 1
ATOM 630 O O . CYS A 1 84 ? 5.367 -3.615 -0.827 1 94.12 84 CYS A O 1
ATOM 632 N N . CYS A 1 85 ? 3.82 -4.934 0.129 1 95.44 85 CYS A N 1
ATOM 633 C CA . CYS A 1 85 ? 4.672 -6.117 0.108 1 95.44 85 CYS A CA 1
ATOM 634 C C . CYS A 1 85 ? 4.777 -6.688 -1.302 1 95.44 85 CYS A C 1
ATOM 636 O O . CYS A 1 85 ? 3.795 -7.195 -1.846 1 95.44 85 CYS A O 1
ATOM 638 N N . SER A 1 86 ? 6.008 -6.582 -1.867 1 94.56 86 SER A N 1
ATOM 639 C CA . SER A 1 86 ? 6.203 -7.008 -3.248 1 94.56 86 SER A CA 1
ATOM 640 C C . SER A 1 86 ? 7.598 -7.586 -3.455 1 94.56 86 SER A C 1
ATOM 642 O O . SER A 1 86 ? 8.414 -7.609 -2.527 1 94.56 86 SER A O 1
ATOM 644 N N . GLU A 1 87 ? 7.738 -8.078 -4.672 1 94.81 87 GLU A N 1
ATOM 645 C CA . GLU A 1 87 ? 8.977 -8.781 -5.008 1 94.81 87 GLU A CA 1
ATOM 646 C C . GLU A 1 87 ? 10.133 -7.805 -5.168 1 94.81 87 GLU A C 1
ATOM 648 O O . GLU A 1 87 ? 9.992 -6.758 -5.801 1 94.81 87 GLU A O 1
ATOM 653 N N . SER A 1 88 ? 11.266 -8.141 -4.551 1 94.19 88 SER A N 1
ATOM 654 C CA . SER A 1 88 ? 12.477 -7.359 -4.793 1 94.19 88 SER A CA 1
ATOM 655 C C . SER A 1 88 ? 13.055 -7.648 -6.172 1 94.19 88 SER A C 1
ATOM 657 O O . SER A 1 88 ? 13.609 -6.758 -6.816 1 94.19 88 SER A O 1
ATOM 659 N N . ARG A 1 89 ? 12.844 -8.859 -6.551 1 94.19 89 ARG A N 1
ATOM 660 C CA . ARG A 1 89 ? 13.25 -9.336 -7.867 1 94.19 89 ARG A CA 1
ATOM 661 C C . ARG A 1 89 ? 12.477 -10.602 -8.25 1 94.19 89 ARG A C 1
ATOM 663 O O . ARG A 1 89 ? 11.938 -11.289 -7.383 1 94.19 89 ARG A O 1
ATOM 670 N N . LEU A 1 90 ? 12.43 -10.773 -9.586 1 93.56 90 LEU A N 1
ATOM 671 C CA . LEU A 1 90 ? 11.789 -11.984 -10.094 1 93.56 90 LEU A CA 1
ATOM 672 C C . LEU A 1 90 ? 12.836 -12.992 -10.578 1 93.56 90 LEU A C 1
ATOM 674 O O . LEU A 1 90 ? 13.883 -12.602 -11.094 1 93.56 90 LEU A O 1
ATOM 678 N N . ILE A 1 91 ? 12.594 -14.25 -10.352 1 93.38 91 ILE A N 1
ATOM 679 C CA . ILE A 1 91 ? 13.422 -15.32 -10.906 1 93.38 91 ILE A CA 1
ATOM 680 C C . ILE A 1 91 ? 12.547 -16.297 -11.688 1 93.38 91 ILE A C 1
ATOM 682 O O . ILE A 1 91 ? 11.383 -16.5 -11.352 1 93.38 91 ILE A O 1
ATOM 686 N N . THR A 1 92 ? 13.141 -16.812 -12.711 1 92.56 92 THR A N 1
ATOM 687 C CA . THR A 1 92 ? 12.445 -17.781 -13.547 1 92.56 92 THR A CA 1
ATOM 688 C C . THR A 1 92 ? 12.852 -19.203 -13.172 1 92.56 92 THR A C 1
ATOM 690 O O . THR A 1 92 ? 14.039 -19.484 -12.953 1 92.56 92 THR A O 1
ATOM 693 N N . ARG A 1 93 ? 11.836 -20.031 -13.047 1 91.94 93 ARG A N 1
ATOM 694 C CA . ARG A 1 93 ? 12.062 -21.438 -12.734 1 91.94 93 ARG A CA 1
ATOM 695 C C . ARG A 1 93 ? 11.57 -22.328 -13.867 1 91.94 93 ARG A C 1
ATOM 697 O O . ARG A 1 93 ? 10.523 -22.062 -14.469 1 91.94 93 ARG A O 1
ATOM 704 N N . GLU A 1 94 ? 12.359 -23.328 -14.148 1 92.19 94 GLU A N 1
ATOM 705 C CA . GLU A 1 94 ? 11.945 -24.344 -15.109 1 92.19 94 GLU A CA 1
ATOM 706 C C . GLU A 1 94 ? 11.43 -25.594 -14.398 1 92.19 94 GLU A C 1
ATOM 708 O O . GLU A 1 94 ? 12.07 -26.094 -13.469 1 92.19 94 GLU A O 1
ATOM 713 N N . ILE A 1 95 ? 10.312 -25.984 -14.859 1 91.56 95 ILE A N 1
ATOM 714 C CA . ILE A 1 95 ? 9.742 -27.172 -14.219 1 91.56 95 ILE A CA 1
ATOM 715 C C . ILE A 1 95 ? 9.344 -28.188 -15.281 1 91.56 95 ILE A C 1
ATOM 717 O O . ILE A 1 95 ? 9.125 -27.844 -16.438 1 91.56 95 ILE A O 1
ATOM 721 N N . THR A 1 96 ? 9.305 -29.438 -14.883 1 92.69 96 THR A N 1
ATOM 722 C CA . THR A 1 96 ? 8.836 -30.531 -15.734 1 92.69 96 THR A CA 1
ATOM 723 C C . THR A 1 96 ? 7.371 -30.844 -15.453 1 92.69 96 THR A C 1
ATOM 725 O O . THR A 1 96 ? 6.969 -31 -14.297 1 92.69 96 THR A O 1
ATOM 728 N N . LEU A 1 97 ? 6.66 -30.875 -16.531 1 91.06 97 LEU A N 1
ATOM 729 C CA . LEU A 1 97 ? 5.266 -31.266 -16.391 1 91.06 97 LEU A CA 1
ATOM 730 C C . LEU A 1 97 ? 5.145 -32.781 -16.281 1 91.06 97 LEU A C 1
ATOM 732 O O . LEU A 1 97 ? 5.727 -33.531 -17.078 1 91.06 97 LEU A O 1
ATOM 736 N N . THR A 1 98 ? 4.562 -33.25 -15.25 1 84.81 98 THR A N 1
ATOM 737 C CA . THR A 1 98 ? 4.637 -34.656 -14.914 1 84.81 98 THR A CA 1
ATOM 738 C C . THR A 1 98 ? 3.344 -35.375 -15.289 1 84.81 98 THR A C 1
ATOM 740 O O . THR A 1 98 ? 3.332 -36.594 -15.461 1 84.81 98 THR A O 1
ATOM 743 N N . GLU A 1 99 ? 2.26 -34.688 -15.297 1 90.5 99 GLU A N 1
ATOM 744 C CA . GLU A 1 99 ? 0.968 -35.312 -15.586 1 90.5 99 GLU A CA 1
ATOM 745 C C . GLU A 1 99 ? 0.332 -34.719 -16.828 1 90.5 99 GLU A C 1
ATOM 747 O O . GLU A 1 99 ? -0.154 -33.562 -16.797 1 90.5 99 GLU A O 1
ATOM 752 N N . CYS A 1 100 ? 0.324 -35.562 -17.906 1 91.56 100 CYS A N 1
ATOM 753 C CA . CYS A 1 100 ? -0.271 -35.094 -19.156 1 91.56 100 CYS A CA 1
ATOM 754 C C . CYS A 1 100 ? -1.413 -36 -19.594 1 91.56 100 CYS A C 1
ATOM 756 O O . CYS A 1 100 ? -1.314 -37.219 -19.484 1 91.56 100 CYS A O 1
ATOM 758 N N . ARG A 1 101 ? -2.523 -35.281 -20.047 1 93.31 101 ARG A N 1
ATOM 759 C CA . ARG A 1 101 ? -3.715 -36.031 -20.453 1 93.31 101 ARG A CA 1
ATOM 760 C C . ARG A 1 101 ? -4.289 -35.469 -21.75 1 93.31 101 ARG A C 1
ATOM 762 O O . ARG A 1 101 ? -4.152 -34.281 -22.031 1 93.31 101 ARG A O 1
ATOM 769 N N . ASP A 1 102 ? -4.762 -36.281 -22.484 1 90.75 102 ASP A N 1
ATOM 770 C CA . ASP A 1 102 ? -5.645 -35.938 -23.594 1 90.75 102 ASP A CA 1
ATOM 771 C C . ASP A 1 102 ? -7.066 -36.438 -23.344 1 90.75 102 ASP A C 1
ATOM 773 O O . ASP A 1 102 ? -7.359 -37.625 -23.531 1 90.75 102 ASP A O 1
ATOM 777 N N . GLY A 1 103 ? -7.84 -35.438 -22.938 1 88.5 103 GLY A N 1
ATOM 778 C CA . GLY A 1 103 ? -9.133 -35.906 -22.453 1 88.5 103 GLY A CA 1
ATOM 779 C C . GLY A 1 103 ? -9.023 -36.844 -21.266 1 88.5 103 GLY A C 1
ATOM 780 O O . GLY A 1 103 ? -8.422 -36.5 -20.25 1 88.5 103 GLY A O 1
ATOM 781 N N . ASN A 1 104 ? -9.5 -38.094 -21.516 1 89.62 104 ASN A N 1
ATOM 782 C CA . ASN A 1 104 ? -9.484 -39.062 -20.438 1 89.62 104 ASN A CA 1
ATOM 783 C C . ASN A 1 104 ? -8.266 -39.969 -20.531 1 89.62 104 ASN A C 1
ATOM 785 O O . ASN A 1 104 ? -8.031 -40.812 -19.641 1 89.62 104 ASN A O 1
ATOM 789 N N . GLN A 1 105 ? -7.504 -39.75 -21.5 1 89.69 105 GLN A N 1
ATOM 790 C CA . GLN A 1 105 ? -6.336 -40.594 -21.688 1 89.69 105 GLN A CA 1
ATOM 791 C C . GLN A 1 105 ? -5.094 -39.969 -21.047 1 89.69 105 GLN A C 1
ATOM 793 O O . GLN A 1 105 ? -4.758 -38.812 -21.328 1 89.69 105 GLN A O 1
ATOM 798 N N . VAL A 1 106 ? -4.445 -40.844 -20.219 1 91 106 VAL A N 1
ATOM 799 C CA . VAL A 1 106 ? -3.172 -40.438 -19.641 1 91 106 VAL A CA 1
ATOM 800 C C . VAL A 1 106 ? -2.043 -40.719 -20.641 1 91 106 VAL A C 1
ATOM 802 O O . VAL A 1 106 ? -1.928 -41.812 -21.156 1 91 106 VAL A O 1
ATOM 805 N N . LEU A 1 107 ? -1.315 -39.688 -20.906 1 89.06 107 LEU A N 1
ATOM 806 C CA . LEU A 1 107 ? -0.175 -39.844 -21.797 1 89.06 107 LEU A CA 1
ATOM 807 C C . LEU A 1 107 ? 1.085 -40.188 -21.016 1 89.06 107 LEU A C 1
ATOM 809 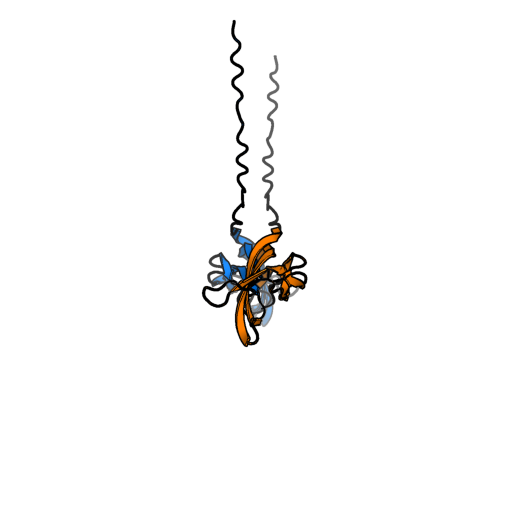O O . LEU A 1 107 ? 1.616 -39.344 -20.281 1 89.06 107 LEU A O 1
ATOM 813 N N . GLU A 1 108 ? 1.589 -41.406 -21.188 1 86.19 108 GLU A N 1
ATOM 814 C CA . GLU A 1 108 ? 2.76 -41.906 -20.453 1 86.19 108 GLU A CA 1
ATOM 815 C C . GLU A 1 108 ? 4.051 -41.469 -21.156 1 86.19 108 GLU A C 1
ATOM 817 O O . GLU A 1 108 ? 4.074 -41.281 -22.375 1 86.19 108 GLU A O 1
ATOM 822 N N . ASN A 1 109 ? 5.078 -41.281 -20.375 1 82.75 109 ASN A N 1
ATOM 823 C CA . ASN A 1 109 ? 6.43 -41 -20.844 1 82.75 109 ASN A CA 1
ATOM 824 C C . ASN A 1 109 ? 6.5 -39.656 -21.562 1 82.75 109 ASN A C 1
ATOM 826 O O . ASN A 1 109 ? 7.184 -39.531 -22.578 1 82.75 109 ASN A O 1
ATOM 830 N N . VAL A 1 110 ? 5.559 -38.812 -21.297 1 83.81 110 VAL A N 1
ATOM 831 C CA . VAL A 1 110 ? 5.598 -37.438 -21.828 1 83.81 110 VAL A CA 1
ATOM 832 C C . VAL A 1 110 ? 6.254 -36.531 -20.797 1 83.81 110 VAL A C 1
ATOM 834 O O . VAL A 1 110 ? 5.812 -36.438 -19.656 1 83.81 110 VAL A O 1
ATOM 837 N N . HIS A 1 111 ? 7.449 -36.031 -21.109 1 82.62 111 HIS A N 1
ATOM 838 C CA . HIS A 1 111 ? 8.188 -35.125 -20.25 1 82.62 111 HIS A CA 1
ATOM 839 C C . HIS A 1 111 ? 8.312 -33.719 -20.875 1 82.62 111 HIS A C 1
ATOM 841 O O . HIS A 1 111 ? 9.234 -33.469 -21.641 1 82.62 111 HIS A O 1
ATOM 847 N N . LEU A 1 112 ? 7.395 -32.906 -20.625 1 88.56 112 LEU A N 1
ATOM 848 C CA . LEU A 1 112 ? 7.418 -31.547 -21.141 1 88.56 112 LEU A CA 1
ATOM 849 C C . LEU A 1 112 ? 7.84 -30.578 -20.047 1 88.56 112 LEU A C 1
ATOM 851 O O . LEU A 1 112 ? 7.598 -30.812 -18.859 1 88.56 112 LEU A O 1
ATOM 855 N N . THR A 1 113 ? 8.617 -29.578 -20.484 1 90.81 113 THR A N 1
ATOM 856 C CA . THR A 1 113 ? 9.07 -28.562 -19.547 1 90.81 113 THR A CA 1
ATOM 857 C C . THR A 1 113 ? 8.414 -27.219 -19.844 1 90.81 113 THR A C 1
ATOM 859 O O . THR A 1 113 ? 7.98 -26.969 -20.969 1 90.81 113 THR A O 1
ATOM 862 N N . THR A 1 114 ? 8.227 -26.469 -18.844 1 89.19 114 THR A N 1
ATOM 863 C CA . THR A 1 114 ? 7.785 -25.078 -18.953 1 89.19 114 THR A CA 1
ATOM 864 C C . THR A 1 114 ? 8.469 -24.219 -17.891 1 89.19 114 THR A C 1
ATOM 866 O O . THR A 1 114 ? 9.297 -24.703 -17.125 1 89.19 114 THR A O 1
ATOM 869 N N . SER A 1 115 ? 8.188 -22.969 -17.984 1 90.25 115 SER A N 1
ATOM 870 C CA . SER A 1 115 ? 8.781 -22.047 -17 1 90.25 115 SER A CA 1
ATOM 871 C C . SER A 1 115 ? 7.719 -21.141 -16.391 1 90.25 115 SER A C 1
ATOM 873 O O . SER A 1 115 ? 6.633 -20.969 -16.953 1 90.25 115 SER A O 1
ATOM 875 N N . TYR A 1 116 ? 8.055 -20.688 -15.219 1 88.81 116 TYR A N 1
ATOM 876 C CA . TYR A 1 116 ? 7.254 -19.672 -14.555 1 88.81 116 TYR A CA 1
ATOM 877 C C . TYR A 1 116 ? 8.141 -18.719 -13.75 1 88.81 116 TYR A C 1
ATOM 879 O O . TYR A 1 116 ? 9.312 -19.016 -13.5 1 88.81 116 TYR A O 1
ATOM 887 N N . SER A 1 117 ? 7.594 -17.609 -13.43 1 92.12 117 SER A N 1
ATOM 888 C CA . SER A 1 117 ? 8.328 -16.625 -12.641 1 92.12 117 SER A CA 1
ATOM 889 C C . SER A 1 117 ? 7.805 -16.562 -11.211 1 92.12 117 SER A C 1
ATOM 891 O O . SER A 1 117 ? 6.605 -16.75 -10.977 1 92.12 117 SER A O 1
ATOM 893 N N . GLU A 1 118 ? 8.727 -16.297 -10.289 1 92.38 118 GLU A N 1
ATOM 894 C CA . GLU A 1 118 ? 8.367 -16.156 -8.883 1 92.38 118 GLU A CA 1
ATOM 895 C C . GLU A 1 118 ? 9.242 -15.125 -8.188 1 92.38 118 GLU A C 1
ATOM 897 O O . GLU A 1 118 ? 10.32 -14.773 -8.688 1 92.38 118 GLU A O 1
ATOM 902 N N . PRO A 1 119 ? 8.797 -14.594 -7.031 1 95.44 119 PRO A N 1
ATOM 903 C CA . PRO A 1 119 ? 9.641 -13.68 -6.258 1 95.44 119 PRO A CA 1
ATOM 904 C C . PRO A 1 119 ? 10.898 -14.352 -5.715 1 95.44 119 PRO A C 1
ATOM 906 O O . PRO A 1 119 ? 10.828 -15.461 -5.18 1 95.44 119 PRO A O 1
ATOM 909 N N . ALA A 1 120 ? 12.055 -13.719 -5.859 1 95.56 120 ALA A N 1
ATOM 910 C CA . ALA A 1 120 ? 13.289 -14.18 -5.23 1 95.56 120 ALA A CA 1
ATOM 911 C C . ALA A 1 120 ? 13.391 -13.688 -3.787 1 95.56 120 ALA A C 1
ATOM 913 O O . ALA A 1 120 ? 14.109 -14.273 -2.975 1 95.56 120 ALA A O 1
ATOM 914 N N . GLY A 1 121 ? 12.695 -12.562 -3.559 1 96.81 121 GLY A N 1
ATOM 915 C CA . GLY A 1 121 ? 12.609 -11.906 -2.264 1 96.81 121 GLY A CA 1
ATOM 916 C C . GLY A 1 121 ? 11.477 -10.898 -2.18 1 96.81 121 GLY A C 1
ATOM 917 O O . GLY A 1 121 ? 10.922 -10.5 -3.203 1 96.81 121 GLY A O 1
ATOM 918 N N . CYS A 1 122 ? 11.156 -10.648 -0.971 1 97.25 122 CYS A N 1
ATOM 919 C CA . CYS A 1 122 ? 10.023 -9.766 -0.765 1 97.25 122 CYS A CA 1
ATOM 920 C C . CYS A 1 122 ? 10.383 -8.633 0.199 1 97.25 122 CYS A C 1
ATOM 922 O O . CYS A 1 122 ? 11.164 -8.836 1.128 1 97.25 122 CYS A O 1
ATOM 924 N N . ALA A 1 123 ? 9.859 -7.484 -0.034 1 96.69 123 ALA A N 1
ATOM 925 C CA . ALA A 1 123 ? 10.008 -6.336 0.855 1 96.69 123 ALA A CA 1
ATOM 926 C C . ALA A 1 123 ? 8.867 -5.34 0.661 1 96.69 123 ALA A C 1
ATOM 928 O O . ALA A 1 123 ? 8.172 -5.379 -0.352 1 96.69 123 ALA A O 1
ATOM 929 N N . CYS A 1 124 ? 8.688 -4.547 1.753 1 96.69 124 CYS A N 1
ATOM 930 C CA . CYS A 1 124 ? 7.781 -3.416 1.582 1 96.69 124 CYS A CA 1
ATOM 931 C C . CYS A 1 124 ? 8.398 -2.359 0.671 1 96.69 124 CYS A C 1
ATOM 933 O O . CYS A 1 124 ? 9.461 -1.812 0.977 1 96.69 124 CYS A O 1
ATOM 935 N N . GLN A 1 125 ? 7.73 -2.117 -0.464 1 94.12 125 GLN A N 1
ATOM 936 C CA . GLN A 1 125 ? 8.188 -1.145 -1.452 1 94.12 125 GLN A CA 1
ATOM 937 C C . GLN A 1 125 ? 7.09 -0.14 -1.785 1 94.12 125 GLN A C 1
ATOM 939 O O . GLN A 1 125 ? 5.902 -0.436 -1.633 1 94.12 125 GLN A O 1
ATOM 944 N N . SER A 1 126 ? 7.531 1.105 -2.141 1 91.44 126 SER A N 1
ATOM 945 C CA . SER A 1 126 ? 6.551 2.131 -2.482 1 91.44 126 SER A CA 1
ATOM 946 C C . SER A 1 126 ? 5.605 1.647 -3.578 1 91.44 126 SER A C 1
ATOM 948 O O . SER A 1 126 ? 6.027 0.959 -4.512 1 91.44 126 SER A O 1
ATOM 950 N N . CYS A 1 127 ? 4.469 1.925 -3.262 1 78.81 127 CYS A N 1
ATOM 951 C CA . CYS A 1 127 ? 3.473 1.55 -4.262 1 78.81 127 CYS A CA 1
ATOM 952 C C . CYS A 1 127 ? 3.631 2.383 -5.527 1 78.81 127 CYS A C 1
ATOM 954 O O . CYS A 1 127 ? 3.801 3.6 -5.457 1 78.81 127 CYS A O 1
ATOM 956 N N . GLN A 1 128 ? 4.191 1.921 -6.668 1 60.44 128 GLN A N 1
ATOM 957 C CA . GLN A 1 128 ? 4.359 2.623 -7.938 1 60.44 128 GLN A CA 1
ATOM 958 C C . GLN A 1 128 ? 3.053 2.652 -8.727 1 60.44 128 GLN A C 1
ATOM 960 O O . GLN A 1 128 ? 2.43 1.61 -8.945 1 60.44 128 GLN A O 1
ATOM 965 N N . ASN A 1 129 ? 1.925 3.371 -8.344 1 44.62 129 ASN A N 1
ATOM 966 C CA . ASN A 1 129 ? 0.935 3.518 -9.406 1 44.62 129 ASN A CA 1
ATOM 967 C C . ASN A 1 129 ? 1.555 4.102 -10.672 1 44.62 129 ASN A C 1
ATOM 969 O O . ASN A 1 129 ? 2.41 4.984 -10.594 1 44.62 129 ASN A O 1
ATOM 973 N N . MET B 1 1 ? 0.269 -53.125 43.5 1 36.91 1 MET B N 1
ATOM 974 C CA . MET B 1 1 ? 0.329 -51.656 43.312 1 36.91 1 MET B CA 1
ATOM 975 C C . MET B 1 1 ? 0.677 -51.312 41.875 1 36.91 1 MET B C 1
ATOM 977 O O . MET B 1 1 ? 1.807 -51.531 41.438 1 36.91 1 MET B O 1
ATOM 981 N N . THR B 1 2 ? -0.27 -51.562 40.844 1 52 2 THR B N 1
ATOM 982 C CA . THR B 1 2 ? -0.273 -51.375 39.406 1 52 2 THR B CA 1
ATOM 983 C C . THR B 1 2 ? -0.261 -49.906 39.031 1 52 2 THR B C 1
ATOM 985 O O . THR B 1 2 ? -1.129 -49.156 39.469 1 52 2 THR B O 1
ATOM 988 N N . PHE B 1 3 ? 0.965 -49.25 39 1 51.31 3 PHE B N 1
ATOM 989 C CA . PHE B 1 3 ? 1.178 -47.875 38.531 1 51.31 3 PHE B CA 1
ATOM 990 C C . PHE B 1 3 ? 0.684 -47.719 37.094 1 51.31 3 PHE B C 1
ATOM 992 O O . PHE B 1 3 ? 1.084 -48.469 36.219 1 51.31 3 PHE B O 1
ATOM 999 N N . SER B 1 4 ? -0.55 -47.25 36.906 1 51.69 4 SER B N 1
ATOM 1000 C CA . SER B 1 4 ? -1.117 -46.875 35.625 1 51.69 4 SER B CA 1
ATOM 1001 C C . SER B 1 4 ? -0.356 -45.688 35 1 51.69 4 SER B C 1
ATOM 1003 O O . SER B 1 4 ? -0.239 -44.625 35.625 1 51.69 4 SER B O 1
ATOM 1005 N N . VAL B 1 5 ? 0.724 -45.906 34.281 1 54.22 5 VAL B N 1
ATOM 1006 C CA . VAL B 1 5 ? 1.419 -44.875 33.5 1 54.22 5 VAL B CA 1
ATOM 1007 C C . VAL B 1 5 ? 0.482 -44.281 32.438 1 54.22 5 VAL B C 1
ATOM 1009 O O . VAL B 1 5 ? 0.102 -45 31.5 1 54.22 5 VAL B O 1
ATOM 1012 N N . ILE B 1 6 ? -0.407 -43.312 32.812 1 52.19 6 ILE B N 1
ATOM 1013 C CA . ILE B 1 6 ? -1.171 -42.562 31.828 1 52.19 6 ILE B CA 1
ATOM 1014 C C . ILE B 1 6 ? -0.217 -41.844 30.891 1 52.19 6 ILE B C 1
ATOM 1016 O O . ILE B 1 6 ? 0.545 -40.969 31.312 1 52.19 6 ILE B O 1
ATOM 1020 N N . ALA B 1 7 ? 0.188 -42.406 29.734 1 50.06 7 ALA B N 1
ATOM 1021 C CA . ALA B 1 7 ? 0.888 -41.75 28.625 1 50.06 7 ALA B CA 1
ATOM 1022 C C . ALA B 1 7 ? 0.075 -40.594 28.078 1 50.06 7 ALA B C 1
ATOM 1024 O O . ALA B 1 7 ? -1.021 -40.781 27.547 1 50.06 7 ALA B O 1
ATOM 1025 N N . THR B 1 8 ? 0.132 -39.375 28.719 1 54.31 8 THR B N 1
ATOM 1026 C CA . THR B 1 8 ? -0.427 -38.156 28.125 1 54.31 8 THR B CA 1
ATOM 1027 C C . THR B 1 8 ? 0.171 -37.906 26.75 1 54.31 8 THR B C 1
ATOM 1029 O O . THR B 1 8 ? 1.369 -37.625 26.625 1 54.31 8 THR B O 1
ATOM 1032 N N . LEU B 1 9 ? -0.306 -38.531 25.656 1 51.94 9 LEU B N 1
ATOM 1033 C CA . LEU B 1 9 ? 0.011 -38.125 24.297 1 51.94 9 LEU B CA 1
ATOM 1034 C C . LEU B 1 9 ? -0.33 -36.656 24.062 1 51.94 9 LEU B C 1
ATOM 1036 O O . LEU B 1 9 ? -1.505 -36.281 24.047 1 51.94 9 LEU B O 1
ATOM 1040 N N . MET B 1 10 ? 0.602 -35.75 24.375 1 48.5 10 MET B N 1
ATOM 1041 C CA . MET B 1 10 ? 0.487 -34.344 23.984 1 48.5 10 MET B CA 1
ATOM 1042 C C . MET B 1 10 ? 0.403 -34.219 22.469 1 48.5 10 MET B C 1
ATOM 1044 O O . MET B 1 10 ? 1.37 -34.5 21.75 1 48.5 10 MET B O 1
ATOM 1048 N N . LEU B 1 11 ? -0.728 -34.406 21.875 1 45.78 11 LEU B N 1
ATOM 1049 C CA . LEU B 1 11 ? -0.941 -34.031 20.484 1 45.78 11 LEU B CA 1
ATOM 1050 C C . LEU B 1 11 ? -0.521 -32.594 20.25 1 45.78 11 LEU B C 1
ATOM 1052 O O . LEU B 1 11 ? -1.146 -31.672 20.766 1 45.78 11 LEU B O 1
ATOM 1056 N N . CYS B 1 12 ? 0.777 -32.312 20.062 1 44.44 12 CYS B N 1
ATOM 1057 C CA . CYS B 1 12 ? 1.24 -31.047 19.516 1 44.44 12 CYS B CA 1
ATOM 1058 C C . CYS B 1 12 ? 0.445 -30.672 18.266 1 44.44 12 CYS B C 1
ATOM 1060 O O . CYS B 1 12 ? 0.75 -31.141 17.156 1 44.44 12 CYS B O 1
ATOM 1062 N N . MET B 1 13 ? -0.893 -30.578 18.391 1 43.59 13 MET B N 1
ATOM 1063 C CA . MET B 1 13 ? -1.52 -29.859 17.281 1 43.59 13 MET B CA 1
ATOM 1064 C C . MET B 1 13 ? -0.688 -28.656 16.875 1 43.59 13 MET B C 1
ATOM 1066 O O . MET B 1 13 ? -0.506 -27.719 17.656 1 43.59 13 MET B O 1
ATOM 1070 N N . PHE B 1 14 ? 0.267 -28.891 16 1 44.88 14 PHE B N 1
ATOM 1071 C CA . PHE B 1 14 ? 0.829 -27.766 15.25 1 44.88 14 PHE B CA 1
ATOM 1072 C C . PHE B 1 14 ? -0.275 -26.859 14.719 1 44.88 14 PHE B C 1
ATOM 1074 O O . PHE B 1 14 ? -0.948 -27.203 13.742 1 44.88 14 PHE B O 1
ATOM 1081 N N . LEU B 1 15 ? -0.935 -26.156 15.523 1 41.69 15 LEU B N 1
ATOM 1082 C CA . LEU B 1 15 ? -1.658 -25.031 14.961 1 41.69 15 LEU B CA 1
ATOM 1083 C C . LEU B 1 15 ? -0.781 -24.25 13.984 1 41.69 15 LEU B C 1
ATOM 1085 O O . LEU B 1 15 ? 0.289 -23.766 14.352 1 41.69 15 LEU B O 1
ATOM 1089 N N . ARG B 1 16 ? -0.647 -24.812 12.742 1 39.56 16 ARG B N 1
ATOM 1090 C CA . ARG B 1 16 ? -0.246 -23.812 11.758 1 39.56 16 ARG B CA 1
ATOM 1091 C C . ARG B 1 16 ? -0.86 -22.453 12.078 1 39.56 16 ARG B C 1
ATOM 1093 O O . ARG B 1 16 ? -2.061 -22.25 11.883 1 39.56 16 ARG B O 1
ATOM 1100 N N . GLY B 1 17 ? -0.627 -21.828 13.18 1 43.94 17 GLY B N 1
ATOM 1101 C CA . GLY B 1 17 ? -1.02 -20.453 13.461 1 43.94 17 GLY B CA 1
ATOM 1102 C C . GLY B 1 17 ? -0.839 -19.531 12.273 1 43.94 17 GLY B C 1
ATOM 1103 O O . GLY B 1 17 ? 0.186 -18.859 12.156 1 43.94 17 GLY B O 1
ATOM 1104 N N . GLY B 1 18 ? -1.204 -19.906 11.078 1 47.84 18 GLY B N 1
ATOM 1105 C CA . GLY B 1 18 ? -1.218 -18.812 10.133 1 47.84 18 GLY B CA 1
ATOM 1106 C C . GLY B 1 18 ? -1.823 -17.531 10.703 1 47.84 18 GLY B C 1
ATOM 1107 O O . GLY B 1 18 ? -3.029 -17.484 10.953 1 47.84 18 GLY B O 1
ATOM 1108 N N . GLU B 1 19 ? -1.272 -16.891 11.555 1 53.47 19 GLU B N 1
ATOM 1109 C CA . GLU B 1 19 ? -1.789 -15.602 12.016 1 53.47 19 GLU B CA 1
ATOM 1110 C C . GLU B 1 19 ? -2.266 -14.75 10.844 1 53.47 19 GLU B C 1
ATOM 1112 O O . GLU B 1 19 ? -1.518 -14.523 9.891 1 53.47 19 GLU B O 1
ATOM 1117 N N . SER B 1 20 ? -3.527 -14.836 10.445 1 64.88 20 SER B N 1
ATOM 1118 C CA . SER B 1 20 ? -4.145 -13.93 9.484 1 64.88 20 SER B CA 1
ATOM 1119 C C . SER B 1 20 ? -3.691 -12.492 9.719 1 64.88 20 SER B C 1
ATOM 1121 O O . SER B 1 20 ? -3.848 -11.953 10.82 1 64.88 20 SER B O 1
ATOM 1123 N N . LEU B 1 21 ? -2.699 -12.07 8.961 1 76.06 21 LEU B N 1
ATOM 1124 C CA . LEU B 1 21 ? -2.322 -10.664 9.023 1 76.06 21 LEU B CA 1
ATOM 1125 C C . LEU B 1 21 ? -3.557 -9.766 9.008 1 76.06 21 LEU B C 1
ATOM 1127 O O . LEU B 1 21 ? -4.523 -10.047 8.297 1 76.06 21 LEU B O 1
ATOM 1131 N N . VAL B 1 22 ? -3.686 -9.008 10.016 1 83.75 22 VAL B N 1
ATOM 1132 C CA . VAL B 1 22 ? -4.832 -8.109 10.133 1 83.75 22 VAL B CA 1
ATOM 1133 C C . VAL B 1 22 ? -4.406 -6.676 9.836 1 83.75 22 VAL B C 1
ATOM 1135 O O . VAL B 1 22 ? -3.301 -6.266 10.203 1 83.75 22 VAL B O 1
ATOM 1138 N N . ASP B 1 23 ? -5.305 -5.977 9.062 1 91.75 23 ASP B N 1
ATOM 1139 C CA . ASP B 1 23 ? -5.129 -4.547 8.836 1 91.75 23 ASP B CA 1
ATOM 1140 C C . ASP B 1 23 ? -5.168 -3.773 10.148 1 91.75 23 ASP B C 1
ATOM 1142 O O . ASP B 1 23 ? -5.961 -4.09 11.039 1 91.75 23 ASP B O 1
ATOM 1146 N N . ASN B 1 24 ? -4.238 -2.846 10.32 1 94 24 ASN B N 1
ATOM 1147 C CA . ASN B 1 24 ? -4.227 -1.869 11.398 1 94 24 ASN B CA 1
ATOM 1148 C C . ASN B 1 24 ? -4.066 -0.447 10.867 1 94 24 ASN B C 1
ATOM 1150 O O . ASN B 1 24 ? -2.949 -0 10.609 1 94 24 ASN B O 1
ATOM 1154 N N . CYS B 1 25 ? -5.16 0.137 10.625 1 96.31 25 CYS B N 1
ATOM 1155 C CA . CYS B 1 25 ? -5.195 1.505 10.117 1 96.31 25 CYS B CA 1
ATOM 1156 C C . CYS B 1 25 ? -6.086 2.385 10.984 1 96.31 25 CYS B C 1
ATOM 1158 O O . CYS B 1 25 ? -7.281 2.111 11.125 1 96.31 25 CYS B O 1
ATOM 1160 N N . GLU B 1 26 ? -5.488 3.453 11.539 1 96.56 26 GLU B N 1
ATOM 1161 C CA . GLU B 1 26 ? -6.234 4.281 12.477 1 96.56 26 GLU B CA 1
ATOM 1162 C C . GLU B 1 26 ? -6.121 5.762 12.117 1 96.56 26 GLU B C 1
ATOM 1164 O O . GLU B 1 26 ? -5.184 6.168 11.43 1 96.56 26 GLU B O 1
ATOM 1169 N N . THR B 1 27 ? -7.172 6.504 12.539 1 97.5 27 THR B N 1
ATOM 1170 C CA . THR B 1 27 ? -7.117 7.961 12.5 1 97.5 27 THR B CA 1
ATOM 1171 C C . THR B 1 27 ? -6.484 8.516 13.773 1 97.5 27 THR B C 1
ATOM 1173 O O . THR B 1 27 ? -6.957 8.234 14.883 1 97.5 27 THR B O 1
ATOM 1176 N N . LYS B 1 28 ? -5.449 9.188 13.664 1 96.62 28 LYS B N 1
ATOM 1177 C CA . LYS B 1 28 ? -4.77 9.805 14.797 1 96.62 28 LYS B CA 1
ATOM 1178 C C . LYS B 1 28 ? -4.727 11.32 14.656 1 96.62 28 LYS B C 1
ATOM 1180 O O . LYS B 1 28 ? -4.766 11.844 13.539 1 96.62 28 LYS B O 1
ATOM 1185 N N . GLN B 1 29 ? -4.648 11.953 15.812 1 96.44 29 GLN B N 1
ATOM 1186 C CA . GLN B 1 29 ? -4.508 13.406 15.781 1 96.44 29 GLN B CA 1
ATOM 1187 C C . GLN B 1 29 ? -3.068 13.828 16.062 1 96.44 29 GLN B C 1
ATOM 1189 O O . GLN B 1 29 ? -2.42 13.281 16.953 1 96.44 29 GLN B O 1
ATOM 1194 N N . ILE B 1 30 ? -2.654 14.719 15.25 1 94.94 30 ILE B N 1
ATOM 1195 C CA . ILE B 1 30 ? -1.329 15.297 15.445 1 94.94 30 ILE B CA 1
ATOM 1196 C C . ILE B 1 30 ? -1.428 16.812 15.469 1 94.94 30 ILE B C 1
ATOM 1198 O O . ILE B 1 30 ? -2.393 17.391 14.961 1 94.94 30 ILE B O 1
ATOM 1202 N N . GLU B 1 31 ? -0.441 17.344 16.125 1 93.75 31 GLU B N 1
ATOM 1203 C CA . GLU B 1 31 ? -0.366 18.812 16.125 1 93.75 31 GLU B CA 1
ATOM 1204 C C . GLU B 1 31 ? 0.354 19.328 14.891 1 93.75 31 GLU B C 1
ATOM 1206 O O . GLU B 1 31 ? 1.379 18.781 14.484 1 93.75 31 GLU B O 1
ATOM 1211 N N . MET B 1 32 ? -0.222 20.375 14.289 1 91.5 32 MET B N 1
ATOM 1212 C CA . MET B 1 32 ? 0.386 21 13.109 1 91.5 32 MET B CA 1
ATOM 1213 C C . MET B 1 32 ? 0.263 22.516 13.156 1 91.5 32 MET B C 1
ATOM 1215 O O . MET B 1 32 ? -0.741 23.047 13.641 1 91.5 32 MET B O 1
ATOM 1219 N N . ASN B 1 33 ? 1.312 23.156 12.609 1 90.31 33 ASN B N 1
ATOM 1220 C CA . ASN B 1 33 ? 1.264 24.609 12.43 1 90.31 33 ASN B CA 1
ATOM 1221 C C . ASN B 1 33 ? 0.841 24.984 11.016 1 90.31 33 ASN B C 1
ATOM 1223 O O . ASN B 1 33 ? 1.471 24.562 10.039 1 90.31 33 ASN B O 1
ATOM 1227 N N . ILE B 1 34 ? -0.188 25.703 10.984 1 89.19 34 ILE B N 1
ATOM 1228 C CA . ILE B 1 34 ? -0.614 26.234 9.695 1 89.19 34 ILE B CA 1
ATOM 1229 C C . ILE B 1 34 ? -0.13 27.672 9.539 1 89.19 34 ILE B C 1
ATOM 1231 O O . ILE B 1 34 ? -0.454 28.531 10.367 1 89.19 34 ILE B O 1
ATOM 1235 N N . VAL B 1 35 ? 0.686 27.859 8.5 1 89.69 35 VAL B N 1
ATOM 1236 C CA . VAL B 1 35 ? 1.254 29.172 8.234 1 89.69 35 VAL B CA 1
ATOM 1237 C C . VAL B 1 35 ? 0.702 29.719 6.922 1 89.69 35 VAL B C 1
ATOM 1239 O O . VAL B 1 35 ? 0.692 29.031 5.906 1 89.69 35 VAL B O 1
ATOM 1242 N N . ARG B 1 36 ? 0.197 30.953 7.039 1 89.44 36 ARG B N 1
ATOM 1243 C CA . ARG B 1 36 ? -0.289 31.641 5.844 1 89.44 36 ARG B CA 1
ATOM 1244 C C . ARG B 1 36 ? 0.283 33.031 5.746 1 89.44 36 ARG B C 1
ATOM 1246 O O . ARG B 1 36 ? 0.411 33.75 6.758 1 89.44 36 ARG B O 1
ATOM 1253 N N . THR B 1 37 ? 0.699 33.375 4.473 1 91.25 37 THR B N 1
ATOM 1254 C CA . THR B 1 37 ? 1.039 34.75 4.184 1 91.25 37 THR B CA 1
ATOM 1255 C C . THR B 1 37 ? -0.106 35.438 3.453 1 91.25 37 THR B C 1
ATOM 1257 O O . THR B 1 37 ? -0.43 35.094 2.316 1 91.25 37 THR B O 1
ATOM 1260 N N . LEU B 1 38 ? -0.697 36.406 4.113 1 89.75 38 LEU B N 1
ATOM 1261 C CA . LEU B 1 38 ? -1.897 37.062 3.59 1 89.75 38 LEU B CA 1
ATOM 1262 C C . LEU B 1 38 ? -1.791 38.562 3.695 1 89.75 38 LEU B C 1
ATOM 1264 O O . LEU B 1 38 ? -1.119 39.094 4.59 1 89.75 38 LEU B O 1
ATOM 1268 N N . PRO B 1 39 ? -2.445 39.281 2.771 1 91.94 39 PRO B N 1
ATOM 1269 C CA . PRO B 1 39 ? -2.516 40.719 2.918 1 91.94 39 PRO B CA 1
ATOM 1270 C C . PRO B 1 39 ? -3.418 41.156 4.07 1 91.94 39 PRO B C 1
ATOM 1272 O O . PRO B 1 39 ? -4.543 40.688 4.195 1 91.94 39 PRO B O 1
ATOM 1275 N N . VAL B 1 40 ? -2.852 42 4.906 1 88.25 40 VAL B N 1
ATOM 1276 C CA . VAL B 1 40 ? -3.605 42.5 6.039 1 88.25 40 VAL B CA 1
ATOM 1277 C C . VAL B 1 40 ? -3.549 44.031 6.039 1 88.25 40 VAL B C 1
ATOM 1279 O O . VAL B 1 40 ? -2.508 44.625 5.73 1 88.25 40 VAL B O 1
ATOM 1282 N N . SER B 1 41 ? -4.727 44.625 6.215 1 86.06 41 SER B N 1
ATOM 1283 C CA . SER B 1 41 ? -4.766 46.062 6.422 1 86.06 41 SER B CA 1
ATOM 1284 C C . SER B 1 41 ? -4.453 46.438 7.871 1 86.06 41 SER B C 1
ATOM 1286 O O . SER B 1 41 ? -5.16 46 8.789 1 86.06 41 SER B O 1
ATOM 1288 N N . TYR B 1 42 ? -3.307 47.062 7.961 1 83 42 TYR B N 1
ATOM 1289 C CA . TYR B 1 42 ? -2.896 47.438 9.305 1 83 42 TYR B CA 1
ATOM 1290 C C . TYR B 1 42 ? -2.342 48.875 9.312 1 83 42 TYR B C 1
ATOM 1292 O O . TYR B 1 42 ? -1.431 49.188 8.547 1 83 42 TYR B O 1
ATOM 1300 N N . GLY B 1 43 ? -2.857 49.688 10.227 1 82.31 43 GLY B N 1
ATOM 1301 C CA . GLY B 1 43 ? -2.426 51.094 10.297 1 82.31 43 GLY B CA 1
ATOM 1302 C C . GLY B 1 43 ? -2.652 51.844 9.008 1 82.31 43 GLY B C 1
ATOM 1303 O O . GLY B 1 43 ? -1.845 52.688 8.625 1 82.31 43 GLY B O 1
ATOM 1304 N N . GLY B 1 44 ? -3.588 51.5 8.234 1 82.81 44 GLY B N 1
ATOM 1305 C CA . GLY B 1 44 ? -3.932 52.219 7.016 1 82.81 44 GLY B CA 1
ATOM 1306 C C . GLY B 1 44 ? -3.148 51.75 5.805 1 82.81 44 GLY B C 1
ATOM 1307 O O . GLY B 1 44 ? -3.268 52.312 4.723 1 82.81 44 GLY B O 1
ATOM 1308 N N . ARG B 1 45 ? -2.309 50.781 6.016 1 84.06 45 ARG B N 1
ATOM 1309 C CA . ARG B 1 45 ? -1.526 50.25 4.906 1 84.06 45 ARG B CA 1
ATOM 1310 C C . ARG B 1 45 ? -1.768 48.75 4.742 1 84.06 45 ARG B C 1
ATOM 1312 O O . ARG B 1 45 ? -2.047 48.031 5.715 1 84.06 45 ARG B O 1
ATOM 1319 N N . SER B 1 46 ? -1.788 48.344 3.506 1 90.19 46 SER B N 1
ATOM 1320 C CA . SER B 1 46 ? -1.849 46.906 3.211 1 90.19 46 SER B CA 1
ATOM 1321 C C . SER B 1 46 ? -0.456 46.281 3.203 1 90.19 46 SER B C 1
ATOM 1323 O O . SER B 1 46 ? 0.465 46.844 2.58 1 90.19 46 SER B O 1
ATOM 1325 N N . ARG B 1 47 ? -0.328 45.344 4.02 1 87.88 47 ARG B N 1
ATOM 1326 C CA . ARG B 1 47 ? 0.935 44.625 4.082 1 87.88 47 ARG B CA 1
ATOM 1327 C C . ARG B 1 47 ? 0.701 43.125 4.082 1 87.88 47 ARG B C 1
ATOM 1329 O O . ARG B 1 47 ? -0.371 42.656 4.473 1 87.88 47 ARG B O 1
ATOM 1336 N N . ASN B 1 48 ? 1.718 42.406 3.678 1 92.12 48 ASN B N 1
ATOM 1337 C CA . ASN B 1 48 ? 1.667 40.969 3.805 1 92.12 48 ASN B CA 1
ATOM 1338 C C . ASN B 1 48 ? 2.131 40.5 5.184 1 92.12 48 ASN B C 1
ATOM 1340 O O . ASN B 1 48 ? 3.215 40.875 5.637 1 92.12 48 ASN B O 1
ATOM 1344 N N . ALA B 1 49 ? 1.246 39.844 5.766 1 91.69 49 ALA B N 1
ATOM 1345 C CA . ALA B 1 49 ? 1.565 39.312 7.09 1 91.69 49 ALA B CA 1
ATOM 1346 C C . ALA B 1 49 ? 1.694 37.812 7.062 1 91.69 49 ALA B C 1
ATOM 1348 O O . ALA B 1 49 ? 1.025 37.125 6.273 1 91.69 49 ALA B O 1
ATOM 1349 N N . VAL B 1 50 ? 2.662 37.281 7.945 1 92.69 50 VAL B N 1
ATOM 1350 C CA . VAL B 1 50 ? 2.762 35.875 8.195 1 92.69 50 VAL B CA 1
ATOM 1351 C C . VAL B 1 50 ? 1.92 35.5 9.414 1 92.69 50 VAL B C 1
ATOM 1353 O O . VAL B 1 50 ? 2.178 35.969 10.523 1 92.69 50 VAL B O 1
ATOM 1356 N N . CYS B 1 51 ? 0.887 34.719 9.148 1 91.94 51 CYS B N 1
ATOM 1357 C CA . CYS B 1 51 ? -0.019 34.344 10.227 1 91.94 51 CYS B CA 1
ATOM 1358 C C . CYS B 1 51 ? 0.03 32.844 10.477 1 91.94 51 CYS B C 1
ATOM 1360 O O . CYS B 1 51 ? 0.124 32.062 9.531 1 91.94 51 CYS B O 1
ATOM 1362 N N . VAL B 1 52 ? -0.055 32.5 11.789 1 90.5 52 VAL B N 1
ATOM 1363 C CA . VAL B 1 52 ? 0.119 31.094 12.172 1 90.5 52 VAL B CA 1
ATOM 1364 C C . VAL B 1 52 ? -1.033 30.656 13.078 1 90.5 52 VAL B C 1
ATOM 1366 O O . VAL B 1 52 ? -1.543 31.469 13.867 1 90.5 52 VAL B O 1
ATOM 1369 N N . ALA B 1 53 ? -1.444 29.5 12.922 1 91.31 53 ALA B N 1
ATOM 1370 C CA . ALA B 1 53 ? -2.352 28.828 13.852 1 91.31 53 ALA B CA 1
ATOM 1371 C C . ALA B 1 53 ? -1.888 27.406 14.141 1 91.31 53 ALA B C 1
ATOM 1373 O O . ALA B 1 53 ? -1.446 26.703 13.242 1 91.31 53 ALA B O 1
ATOM 1374 N N . ASN B 1 54 ? -1.911 27.016 15.43 1 92.12 54 ASN B N 1
ATOM 1375 C CA . ASN B 1 54 ? -1.667 25.641 15.836 1 92.12 54 ASN B CA 1
ATOM 1376 C C . ASN B 1 54 ? -2.969 24.844 15.953 1 92.12 54 ASN B C 1
ATOM 1378 O O . ASN B 1 54 ? -3.898 25.266 16.641 1 92.12 54 ASN B O 1
ATOM 1382 N N . VAL B 1 55 ? -2.918 23.781 15.203 1 92.56 55 VAL B N 1
ATOM 1383 C CA . VAL B 1 55 ? -4.16 23.016 15.195 1 92.56 55 VAL B CA 1
ATOM 1384 C C . VAL B 1 55 ? -3.848 21.531 15.367 1 92.56 55 VAL B C 1
ATOM 1386 O O . VAL B 1 55 ? -2.715 21.094 15.141 1 92.56 55 VAL B O 1
ATOM 1389 N N . LEU B 1 56 ? -4.875 20.797 15.898 1 94.88 56 LEU B N 1
ATOM 1390 C CA . LEU B 1 56 ? -4.871 19.344 15.844 1 94.88 56 LEU B CA 1
ATOM 1391 C C . LEU B 1 56 ? -5.523 18.859 14.555 1 94.88 56 LEU B C 1
ATOM 1393 O O . LEU B 1 56 ? -6.668 19.203 14.258 1 94.88 56 LEU B O 1
ATOM 1397 N N . VAL B 1 57 ? -4.699 18.062 13.852 1 93.56 57 VAL B N 1
ATOM 1398 C CA . VAL B 1 57 ? -5.207 17.594 12.562 1 93.56 57 VAL B CA 1
ATOM 1399 C C . VAL B 1 57 ? -5.238 16.078 12.539 1 93.56 57 VAL B C 1
ATOM 1401 O O . VAL B 1 57 ? -4.371 15.422 13.125 1 93.56 57 VAL B O 1
ATOM 1404 N N . ASN B 1 58 ? -6.258 15.547 11.75 1 96 58 ASN B N 1
ATOM 1405 C CA . ASN B 1 58 ? -6.34 14.102 11.578 1 96 58 ASN B CA 1
ATOM 1406 C C . ASN B 1 58 ? -5.309 13.594 10.57 1 96 58 ASN B C 1
ATOM 1408 O O . ASN B 1 58 ? -5.176 14.156 9.484 1 96 58 ASN B O 1
ATOM 1412 N N . GLU B 1 59 ? -4.648 12.555 10.977 1 95.75 59 GLU B N 1
ATOM 1413 C CA . GLU B 1 59 ? -3.74 11.805 10.109 1 95.75 59 GLU B CA 1
ATOM 1414 C C . GLU B 1 59 ? -4.152 10.336 10.016 1 95.75 59 GLU B C 1
ATOM 1416 O O . GLU B 1 59 ? -4.707 9.781 10.961 1 95.75 59 GLU B O 1
ATOM 1421 N N . CYS B 1 60 ? -3.902 9.766 8.844 1 96.81 60 CYS B N 1
ATOM 1422 C CA . CYS B 1 60 ? -4.066 8.328 8.703 1 96.81 60 CYS B CA 1
ATOM 1423 C C . CYS B 1 60 ? -2.734 7.605 8.859 1 96.81 60 CYS B C 1
ATOM 1425 O O . CYS B 1 60 ? -1.764 7.934 8.172 1 96.81 60 CYS B O 1
ATOM 1427 N N . ASP B 1 61 ? -2.756 6.645 9.805 1 96.31 61 ASP B N 1
ATOM 1428 C CA . ASP B 1 61 ? -1.545 5.891 10.102 1 96.31 61 ASP B CA 1
ATOM 1429 C C . ASP B 1 61 ? -1.873 4.438 10.438 1 96.31 61 ASP B C 1
ATOM 1431 O O . ASP B 1 61 ? -2.814 4.164 11.188 1 96.31 61 ASP B O 1
ATOM 1435 N N . GLY B 1 62 ? -1.004 3.537 9.781 1 96.81 62 GLY B N 1
ATOM 1436 C CA . GLY B 1 62 ? -1.218 2.137 10.102 1 96.81 62 GLY B CA 1
ATOM 1437 C C . GLY B 1 62 ? -0.51 1.188 9.156 1 96.81 62 GLY B C 1
ATOM 1438 O O . GLY B 1 62 ? 0.459 1.57 8.492 1 96.81 62 GLY B O 1
ATOM 1439 N N . THR B 1 63 ? -0.867 -0.119 9.258 1 96.5 63 THR B N 1
ATOM 1440 C CA . THR B 1 63 ? -0.364 -1.188 8.406 1 96.5 63 THR B CA 1
ATOM 1441 C C . THR B 1 63 ? -1.511 -1.889 7.68 1 96.5 63 THR B C 1
ATOM 1443 O O . THR B 1 63 ? -2.578 -2.104 8.258 1 96.5 63 THR B O 1
ATOM 1446 N N . CYS B 1 64 ? -1.245 -2.221 6.438 1 96.19 64 CYS B N 1
ATOM 1447 C CA . CYS B 1 64 ? -2.248 -2.889 5.617 1 96.19 64 CYS B CA 1
ATOM 1448 C C . CYS B 1 64 ? -1.676 -4.148 4.977 1 96.19 64 CYS B C 1
ATOM 1450 O O . CYS B 1 64 ? -0.497 -4.188 4.617 1 96.19 64 CYS B O 1
ATOM 1452 N N . VAL B 1 65 ? -2.582 -5.113 4.816 1 95.5 65 VAL B N 1
ATOM 1453 C CA . VAL B 1 65 ? -2.197 -6.395 4.23 1 95.5 65 VAL B CA 1
ATOM 1454 C C . VAL B 1 65 ? -1.938 -6.219 2.736 1 95.5 65 VAL B C 1
ATOM 1456 O O . VAL B 1 65 ? -2.682 -5.516 2.049 1 95.5 65 VAL B O 1
ATOM 1459 N N . SER B 1 66 ? -0.877 -6.84 2.293 1 95.06 66 SER B N 1
ATOM 1460 C CA . SER B 1 66 ? -0.545 -6.891 0.873 1 95.06 66 SER B CA 1
ATOM 1461 C C . SER B 1 66 ? 0.116 -8.219 0.506 1 95.06 66 SER B C 1
ATOM 1463 O O . SER B 1 66 ? 0.689 -8.891 1.365 1 95.06 66 SER B O 1
ATOM 1465 N N . ARG B 1 67 ? -0.024 -8.531 -0.763 1 94.06 67 ARG B N 1
ATOM 1466 C CA . ARG B 1 67 ? 0.448 -9.828 -1.218 1 94.06 67 ARG B CA 1
ATOM 1467 C C . ARG B 1 67 ? 0.725 -9.82 -2.717 1 94.06 67 ARG B C 1
ATOM 1469 O O . ARG B 1 67 ? 0.028 -9.148 -3.479 1 94.06 67 ARG B O 1
ATOM 1476 N N . VAL B 1 68 ? 1.685 -10.625 -3.129 1 93.06 68 VAL B N 1
ATOM 1477 C CA . VAL B 1 68 ? 1.98 -10.898 -4.531 1 93.06 68 VAL B CA 1
ATOM 1478 C C . VAL B 1 68 ? 2.152 -12.398 -4.742 1 93.06 68 VAL B C 1
ATOM 1480 O O . VAL B 1 68 ? 3.035 -13.023 -4.145 1 93.06 68 VAL B O 1
ATOM 1483 N N . THR B 1 69 ? 1.285 -12.922 -5.551 1 91.88 69 THR B N 1
ATOM 1484 C CA . THR B 1 69 ? 1.293 -14.359 -5.816 1 91.88 69 THR B CA 1
ATOM 1485 C C . THR B 1 69 ? 1.479 -14.633 -7.309 1 91.88 69 THR B C 1
ATOM 1487 O O . THR B 1 69 ? 0.815 -14.016 -8.141 1 91.88 69 THR B O 1
ATOM 1490 N N . PRO B 1 70 ? 2.404 -15.586 -7.609 1 89.19 70 PRO B N 1
ATOM 1491 C CA . PRO B 1 70 ? 2.504 -15.969 -9.016 1 89.19 70 PRO B CA 1
ATOM 1492 C C . PRO B 1 70 ? 1.217 -16.594 -9.555 1 89.19 70 PRO B C 1
ATOM 1494 O O . PRO B 1 70 ? 0.51 -17.281 -8.812 1 89.19 70 PRO B O 1
ATOM 1497 N N . SER B 1 71 ? 0.712 -16.109 -10.781 1 82.5 71 SER B N 1
ATOM 1498 C CA . SER B 1 71 ? -0.468 -16.672 -11.422 1 82.5 71 SER B CA 1
ATOM 1499 C C . SER B 1 71 ? -0.14 -17.219 -12.805 1 82.5 71 SER B C 1
ATOM 1501 O O . SER B 1 71 ? 0.565 -16.562 -13.578 1 82.5 71 SER B O 1
ATOM 1503 N N . VAL B 1 72 ? 0.215 -18.312 -12.961 1 67 72 VAL B N 1
ATOM 1504 C CA . VAL B 1 72 ? 0.653 -18.953 -14.195 1 67 72 VAL B CA 1
ATOM 1505 C C . VAL B 1 72 ? -0.473 -18.906 -15.227 1 67 72 VAL B C 1
ATOM 1507 O O . VAL B 1 72 ? -0.225 -19 -16.438 1 67 72 VAL B O 1
ATOM 1510 N N . SER B 1 73 ? -1.811 -18.953 -14.859 1 58.34 73 SER B N 1
ATOM 1511 C CA . SER B 1 73 ? -2.791 -19.047 -15.938 1 58.34 73 SER B CA 1
ATOM 1512 C C . SER B 1 73 ? -2.725 -17.828 -16.859 1 58.34 73 SER B C 1
ATOM 1514 O O . SER B 1 73 ? -3.123 -17.906 -18.016 1 58.34 73 SER B O 1
ATOM 1516 N N . GLN B 1 74 ? -2.232 -16.469 -16.297 1 54.38 74 GLN B N 1
ATOM 1517 C CA . GLN B 1 74 ? -2.357 -15.266 -17.094 1 54.38 74 GLN B CA 1
ATOM 1518 C C . GLN B 1 74 ? -1.061 -14.461 -17.094 1 54.38 74 GLN B C 1
ATOM 1520 O O . GLN B 1 74 ? -0.281 -14.539 -16.141 1 54.38 74 GLN B O 1
ATOM 1525 N N . PHE B 1 75 ? -0.612 -13.867 -18.328 1 52.09 75 PHE B N 1
ATOM 1526 C CA . PHE B 1 75 ? 0.394 -12.82 -18.438 1 52.09 75 PHE B CA 1
ATOM 1527 C C . PHE B 1 75 ? 0.089 -11.672 -17.484 1 52.09 75 PHE B C 1
ATOM 1529 O O . PHE B 1 75 ? -1.069 -11.281 -17.312 1 52.09 75 PHE B O 1
ATOM 1536 N N . PRO B 1 76 ? 1.065 -10.734 -17.062 1 57.59 76 PRO B N 1
ATOM 1537 C CA . PRO B 1 76 ? 2.484 -10.914 -16.75 1 57.59 76 PRO B CA 1
ATOM 1538 C C . PRO B 1 76 ? 2.715 -11.898 -15.602 1 57.59 76 PRO B C 1
ATOM 1540 O O . PRO B 1 76 ? 3.857 -12.266 -15.32 1 57.59 76 PRO B O 1
ATOM 1543 N N . GLY B 1 77 ? 1.607 -12.789 -15.055 1 74.94 77 GLY B N 1
ATOM 1544 C CA . GLY B 1 77 ? 1.741 -14.016 -14.297 1 74.94 77 GLY B CA 1
ATOM 1545 C C . GLY B 1 77 ? 1.662 -13.805 -12.797 1 74.94 77 GLY B C 1
ATOM 1546 O O . GLY B 1 77 ? 2.156 -14.633 -12.016 1 74.94 77 GLY B O 1
ATOM 1547 N N . PHE B 1 78 ? 1.189 -12.523 -12.367 1 85.31 78 PHE B N 1
ATOM 1548 C CA . PHE B 1 78 ? 1.123 -12.336 -10.922 1 85.31 78 PHE B CA 1
ATOM 1549 C C . PHE B 1 78 ? -0.226 -11.758 -10.516 1 85.31 78 PHE B C 1
ATOM 1551 O O . PHE B 1 78 ? -0.8 -10.938 -11.234 1 85.31 78 PHE B O 1
ATOM 1558 N N . ASP B 1 79 ? -0.768 -12.211 -9.438 1 87.94 79 ASP B N 1
ATOM 1559 C CA . ASP B 1 79 ? -1.889 -11.602 -8.727 1 87.94 79 ASP B CA 1
ATOM 1560 C C . ASP B 1 79 ? -1.398 -10.734 -7.574 1 87.94 79 ASP B C 1
ATOM 1562 O O . ASP B 1 79 ? -0.65 -11.203 -6.711 1 87.94 79 ASP B O 1
ATOM 1566 N N . LYS B 1 80 ? -1.843 -9.492 -7.672 1 89.69 80 LYS B N 1
ATOM 1567 C CA . LYS B 1 80 ? -1.337 -8.562 -6.668 1 89.69 80 LYS B CA 1
ATOM 1568 C C . LYS B 1 80 ? -2.48 -7.934 -5.875 1 89.69 80 LYS B C 1
ATOM 1570 O O . LYS B 1 80 ? -3.482 -7.508 -6.453 1 89.69 80 LYS B O 1
ATOM 1575 N N . ILE B 1 81 ? -2.371 -7.965 -4.586 1 91.12 81 ILE B N 1
ATOM 1576 C CA . ILE B 1 81 ? -3.215 -7.234 -3.648 1 91.12 81 ILE B CA 1
ATOM 1577 C C . ILE B 1 81 ? -2.377 -6.199 -2.902 1 91.12 81 ILE B C 1
ATOM 1579 O O . ILE B 1 81 ? -1.405 -6.547 -2.227 1 91.12 81 ILE B O 1
ATOM 1583 N N . CYS B 1 82 ? -2.732 -4.992 -3.08 1 92.31 82 CYS B N 1
ATOM 1584 C CA . CYS B 1 82 ? -2.027 -3.922 -2.385 1 92.31 82 CYS B CA 1
ATOM 1585 C C . CYS B 1 82 ? -3.004 -2.887 -1.842 1 92.31 82 CYS B C 1
ATOM 1587 O O . CYS B 1 82 ? -3.791 -2.314 -2.598 1 92.31 82 CYS B O 1
ATOM 1589 N N . LYS B 1 83 ? -2.965 -2.721 -0.532 1 93.56 83 LYS B N 1
ATOM 1590 C CA . LYS B 1 83 ? -3.766 -1.711 0.153 1 93.56 83 LYS B CA 1
ATOM 1591 C C . LYS B 1 83 ? -2.885 -0.772 0.974 1 93.56 83 LYS B C 1
ATOM 1593 O O . LYS B 1 83 ? -1.884 -1.199 1.552 1 93.56 83 LYS B O 1
ATOM 1598 N N . CYS B 1 84 ? -3.346 0.422 1.139 1 94.12 84 CYS B N 1
ATOM 1599 C CA . CYS B 1 84 ? -2.65 1.4 1.967 1 94.12 84 CYS B CA 1
ATOM 1600 C C . CYS B 1 84 ? -3.627 2.137 2.877 1 94.12 84 CYS B C 1
ATOM 1602 O O . CYS B 1 84 ? -4.793 2.322 2.523 1 94.12 84 CYS B O 1
ATOM 1604 N N . CYS B 1 85 ? -3.092 2.568 3.949 1 95.38 85 CYS B N 1
ATOM 1605 C CA . CYS B 1 85 ? -3.871 3.35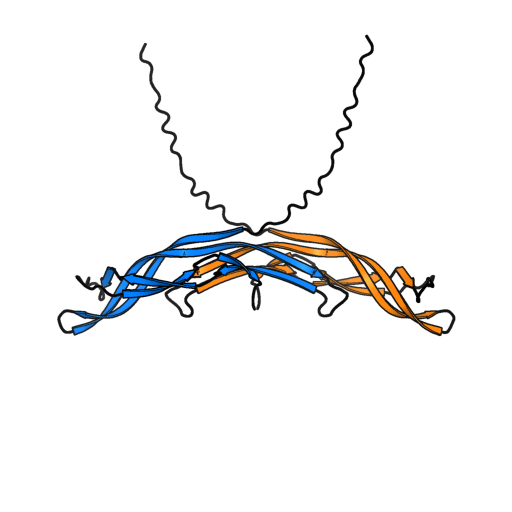 4.902 1 95.38 85 CYS B CA 1
ATOM 1606 C C . CYS B 1 85 ? -4.105 4.766 4.391 1 95.38 85 CYS B C 1
ATOM 1608 O O . CYS B 1 85 ? -3.168 5.555 4.285 1 95.38 85 CYS B O 1
ATOM 1610 N N . SER B 1 86 ? -5.383 5.051 4.07 1 94.44 86 SER B N 1
ATOM 1611 C CA . SER B 1 86 ? -5.715 6.344 3.48 1 94.44 86 SER B CA 1
ATOM 1612 C C . SER B 1 86 ? -7.094 6.82 3.932 1 94.44 86 SER B C 1
ATOM 1614 O O . SER B 1 86 ? -7.793 6.113 4.664 1 94.44 86 SER B O 1
ATOM 1616 N N . GLU B 1 87 ? -7.352 8.031 3.504 1 94.75 87 GLU B N 1
ATOM 1617 C CA . GLU B 1 87 ? -8.578 8.688 3.939 1 94.75 87 GLU B CA 1
ATOM 1618 C C . GLU B 1 87 ? -9.805 8.094 3.252 1 94.75 87 GLU B C 1
ATOM 1620 O O . GLU B 1 87 ? -9.789 7.863 2.041 1 94.75 87 GLU B O 1
ATOM 1625 N N . SER B 1 88 ? -10.836 7.809 4.035 1 94.06 88 SER B N 1
ATOM 1626 C CA . SER B 1 88 ? -12.102 7.402 3.441 1 94.06 88 SER B CA 1
ATOM 1627 C C . SER B 1 88 ? -12.812 8.578 2.785 1 94.06 88 SER B C 1
ATOM 1629 O O . SER B 1 88 ? -13.461 8.422 1.75 1 94.06 88 SER B O 1
ATOM 1631 N N . ARG B 1 89 ? -12.609 9.695 3.404 1 94.06 89 ARG B N 1
ATOM 1632 C CA . ARG B 1 89 ? -13.125 10.969 2.914 1 94.06 89 ARG B CA 1
ATOM 1633 C C . ARG B 1 89 ? -12.352 12.141 3.504 1 94.06 89 ARG B C 1
ATOM 1635 O O . ARG B 1 89 ? -11.703 12 4.543 1 94.06 89 ARG B O 1
ATOM 1642 N N . LEU B 1 90 ? -12.445 13.234 2.729 1 93.44 90 LEU B N 1
ATOM 1643 C CA . LEU B 1 90 ? -11.82 14.461 3.213 1 93.44 90 LEU B CA 1
ATOM 1644 C C . LEU B 1 90 ? -12.859 15.43 3.75 1 93.44 90 LEU B C 1
ATOM 1646 O O . LEU B 1 90 ? -13.977 15.5 3.229 1 93.44 90 LEU B O 1
ATOM 1650 N N . ILE B 1 91 ? -12.539 16.141 4.805 1 93.25 91 ILE B N 1
ATOM 1651 C CA . ILE B 1 91 ? -13.375 17.219 5.312 1 93.25 91 ILE B CA 1
ATOM 1652 C C . ILE B 1 91 ? -12.547 18.5 5.406 1 93.25 91 ILE B C 1
ATOM 1654 O O . ILE B 1 91 ? -11.344 18.469 5.645 1 93.25 91 ILE B O 1
ATOM 1658 N N . THR B 1 92 ? -13.234 19.562 5.184 1 92.5 92 THR B N 1
ATOM 1659 C CA . THR B 1 92 ? -12.602 20.875 5.266 1 92.5 92 THR B CA 1
ATOM 1660 C C . THR B 1 92 ? -12.891 21.531 6.613 1 92.5 92 THR B C 1
ATOM 1662 O O . THR B 1 92 ? -14.023 21.5 7.098 1 92.5 92 THR B O 1
ATOM 1665 N N . ARG B 1 93 ? -11.828 22.047 7.172 1 92.12 93 ARG B N 1
ATOM 1666 C CA . ARG B 1 93 ? -11.953 22.766 8.445 1 92.12 93 ARG B CA 1
ATOM 1667 C C . ARG B 1 93 ? -11.555 24.234 8.289 1 92.12 93 ARG B C 1
ATOM 1669 O O . ARG B 1 93 ? -10.602 24.547 7.582 1 92.12 93 ARG B O 1
ATOM 1676 N N . GLU B 1 94 ? -12.328 25.062 8.914 1 92.31 94 GLU B N 1
ATOM 1677 C CA . GLU B 1 94 ? -11.992 26.484 8.977 1 92.31 94 GLU B CA 1
ATOM 1678 C C . GLU B 1 94 ? -11.328 26.844 10.305 1 92.31 94 GLU B C 1
ATOM 1680 O O . GLU B 1 94 ? -11.82 26.453 11.367 1 92.31 94 GLU B O 1
ATOM 1685 N N . ILE B 1 95 ? -10.258 27.5 10.156 1 91.62 95 ILE B N 1
ATOM 1686 C CA . ILE B 1 95 ? -9.555 27.859 11.383 1 91.62 95 ILE B CA 1
ATOM 1687 C C . ILE B 1 95 ? -9.234 29.359 11.375 1 91.62 95 ILE B C 1
ATOM 1689 O O . ILE B 1 95 ? -9.18 29.984 10.32 1 91.62 95 ILE B O 1
ATOM 1693 N N . THR B 1 96 ? -9.078 29.906 12.555 1 92.69 96 THR B N 1
ATOM 1694 C CA . THR B 1 96 ? -8.664 31.297 12.727 1 92.69 96 THR B CA 1
ATOM 1695 C C . THR B 1 96 ? -7.16 31.391 12.969 1 92.69 96 THR B C 1
ATOM 1697 O O . THR B 1 96 ? -6.617 30.672 13.812 1 92.69 96 THR B O 1
ATOM 1700 N N . LEU B 1 97 ? -6.586 32.219 12.188 1 91.19 97 LEU B N 1
ATOM 1701 C CA . LEU B 1 97 ? -5.168 32.469 12.406 1 91.19 97 LEU B CA 1
ATOM 1702 C C . LEU B 1 97 ? -4.961 33.438 13.578 1 91.19 97 LEU B C 1
ATOM 1704 O O . LEU B 1 97 ? -5.605 34.469 13.648 1 91.19 97 LEU B O 1
ATOM 1708 N N . THR B 1 98 ? -4.234 33.031 14.539 1 84.69 98 THR B N 1
ATOM 1709 C CA . THR B 1 98 ? -4.207 33.75 15.812 1 84.69 98 THR B CA 1
ATOM 1710 C C . THR B 1 98 ? -2.928 34.562 15.938 1 84.69 98 THR B C 1
ATOM 1712 O O . THR B 1 98 ? -2.873 35.531 16.719 1 84.69 98 THR B O 1
ATOM 1715 N N . GLU B 1 99 ? -1.885 34.156 15.312 1 90.5 99 GLU B N 1
ATOM 1716 C CA . GLU B 1 99 ? -0.605 34.844 15.422 1 90.5 99 GLU B CA 1
ATOM 1717 C C . GLU B 1 99 ? -0.15 35.406 14.07 1 90.5 99 GLU B C 1
ATOM 1719 O O . GLU B 1 99 ? 0.288 34.625 13.211 1 90.5 99 GLU B O 1
ATOM 1724 N N . CYS B 1 100 ? -0.224 36.781 13.992 1 91.5 100 CYS B N 1
ATOM 1725 C CA . CYS B 1 100 ? 0.193 37.406 12.742 1 91.5 100 CYS B CA 1
ATOM 1726 C C . CYS B 1 100 ? 1.321 38.406 12.984 1 91.5 100 CYS B C 1
ATOM 1728 O O . CYS B 1 100 ? 1.301 39.125 13.969 1 91.5 100 CYS B O 1
ATOM 1730 N N . ARG B 1 101 ? 2.344 38.281 12.023 1 93.25 101 ARG B N 1
ATOM 1731 C CA . ARG B 1 101 ? 3.516 39.156 12.148 1 93.25 101 ARG B CA 1
ATOM 1732 C C . ARG B 1 101 ? 3.898 39.75 10.805 1 93.25 101 ARG B C 1
ATOM 1734 O O . ARG B 1 101 ? 3.668 39.156 9.758 1 93.25 101 ARG B O 1
ATOM 1741 N N . ASP B 1 102 ? 4.309 40.875 10.844 1 90.69 102 ASP B N 1
ATOM 1742 C CA . ASP B 1 102 ? 5.031 41.531 9.758 1 90.69 102 ASP B CA 1
ATOM 1743 C C . ASP B 1 102 ? 6.496 41.75 10.125 1 90.69 102 ASP B C 1
ATOM 1745 O O . ASP B 1 102 ? 6.824 42.688 10.828 1 90.69 102 ASP B O 1
ATOM 1749 N N . GLY B 1 103 ? 7.273 40.812 9.57 1 88.56 103 GLY B N 1
ATOM 1750 C CA . GLY B 1 103 ? 8.633 40.844 10.078 1 88.56 103 GLY B CA 1
ATOM 1751 C C . GLY B 1 103 ? 8.719 40.594 11.578 1 88.56 103 GLY B C 1
ATOM 1752 O O . GLY B 1 103 ? 8.219 39.594 12.078 1 88.56 103 GLY B O 1
ATOM 1753 N N . ASN B 1 104 ? 9.219 41.625 12.266 1 89.88 104 ASN B N 1
ATOM 1754 C CA . ASN B 1 104 ? 9.391 41.5 13.711 1 89.88 104 ASN B CA 1
ATOM 1755 C C . ASN B 1 104 ? 8.211 42.125 14.461 1 89.88 104 ASN B C 1
ATOM 1757 O O . ASN B 1 104 ? 8.133 42 15.688 1 89.88 104 ASN B O 1
ATOM 1761 N N . GLN B 1 105 ? 7.332 42.625 13.742 1 89.75 105 GLN B N 1
ATOM 1762 C CA . GLN B 1 105 ? 6.195 43.281 14.383 1 89.75 105 GLN B CA 1
ATOM 1763 C C . GLN B 1 105 ? 5.008 42.344 14.492 1 89.75 105 GLN B C 1
ATOM 1765 O O . GLN B 1 105 ? 4.59 41.75 13.492 1 89.75 105 GLN B O 1
ATOM 1770 N N . VAL B 1 106 ? 4.488 42.281 15.773 1 90.94 106 VAL B N 1
ATOM 1771 C CA . VAL B 1 106 ? 3.271 41.5 15.984 1 90.94 106 VAL B CA 1
ATOM 1772 C C . VAL B 1 106 ? 2.049 42.344 15.664 1 90.94 106 VAL B C 1
ATOM 1774 O O . VAL B 1 106 ? 1.933 43.5 16.156 1 90.94 106 VAL B O 1
ATOM 1777 N N . LEU B 1 107 ? 1.241 41.844 14.812 1 88.88 107 LEU B N 1
ATOM 1778 C CA . LEU B 1 107 ? 0.012 42.531 14.484 1 88.88 107 LEU B CA 1
ATOM 1779 C C . LEU B 1 107 ? -1.124 42.125 15.414 1 88.88 107 LEU B C 1
ATOM 1781 O O . LEU B 1 107 ? -1.593 41 15.359 1 88.88 107 LEU B O 1
ATOM 1785 N N . GLU B 1 108 ? -1.596 43.062 16.234 1 86.06 108 GLU B N 1
ATOM 1786 C CA . GLU B 1 108 ? -2.645 42.812 17.203 1 86.06 108 GLU B CA 1
ATOM 1787 C C . GLU B 1 108 ? -4.031 42.938 16.578 1 86.06 108 GLU B C 1
ATOM 1789 O O . GLU B 1 108 ? -4.207 43.688 15.625 1 86.06 108 GLU B O 1
ATOM 1794 N N . ASN B 1 109 ? -4.957 42.188 17.094 1 82.62 109 ASN B N 1
ATOM 1795 C CA . ASN B 1 109 ? -6.367 42.281 16.734 1 82.62 109 ASN B CA 1
ATOM 1796 C C . ASN B 1 109 ? -6.594 41.875 15.273 1 82.62 109 ASN B C 1
ATOM 1798 O O . ASN B 1 109 ? -7.395 42.531 14.578 1 82.62 109 ASN B O 1
ATOM 1802 N N . VAL B 1 110 ? -5.68 41.188 14.727 1 83.81 110 VAL B N 1
ATOM 1803 C CA . VAL B 1 110 ? -5.844 40.625 13.383 1 83.81 110 VAL B CA 1
ATOM 1804 C C . VAL B 1 110 ? -6.402 39.219 13.461 1 83.81 110 VAL B C 1
ATOM 1806 O O . VAL B 1 110 ? -5.816 38.344 14.109 1 83.81 110 VAL B O 1
ATOM 1809 N N . HIS B 1 111 ? -7.656 39.031 13.023 1 82.44 111 HIS B N 1
ATOM 1810 C CA . HIS B 1 111 ? -8.312 37.719 13.023 1 82.44 111 HIS B CA 1
ATOM 1811 C C . HIS B 1 111 ? -8.602 37.25 11.609 1 82.44 111 HIS B C 1
ATOM 1813 O O . HIS B 1 111 ? -9.633 37.594 11.031 1 82.44 111 HIS B O 1
ATOM 1819 N N . LEU B 1 112 ? -7.695 36.562 11.07 1 88.56 112 LEU B N 1
ATOM 1820 C CA . LEU B 1 112 ? -7.863 36.031 9.727 1 88.56 112 LEU B CA 1
ATOM 1821 C C . LEU B 1 112 ? -8.195 34.531 9.781 1 88.56 112 LEU B C 1
ATOM 1823 O O . LEU B 1 112 ? -7.801 33.844 10.719 1 88.56 112 LEU B O 1
ATOM 1827 N N . THR B 1 113 ? -9.086 34.156 8.844 1 90.88 113 THR B N 1
ATOM 1828 C CA . THR B 1 113 ? -9.469 32.75 8.773 1 90.88 113 THR B CA 1
ATOM 1829 C C . THR B 1 113 ? -8.922 32.094 7.512 1 90.88 113 THR B C 1
ATOM 1831 O O . THR B 1 113 ? -8.633 32.781 6.527 1 90.88 113 THR B O 1
ATOM 1834 N N . THR B 1 114 ? -8.664 30.875 7.602 1 89.19 114 THR B N 1
ATOM 1835 C CA . THR B 1 114 ? -8.305 30.031 6.461 1 89.19 114 THR B CA 1
ATOM 1836 C C . THR B 1 114 ? -8.891 28.641 6.613 1 89.19 114 THR B C 1
ATOM 1838 O O . THR B 1 114 ? -9.609 28.359 7.578 1 89.19 114 THR B O 1
ATOM 1841 N N . SER B 1 115 ? -8.68 27.859 5.598 1 90.31 115 SER B N 1
ATOM 1842 C CA . SER B 1 115 ? -9.188 26.5 5.648 1 90.31 115 SER B CA 1
ATOM 1843 C C . SER B 1 115 ? -8.109 25.484 5.273 1 90.31 115 SER B C 1
ATOM 1845 O O . SER B 1 115 ? -7.109 25.844 4.648 1 90.31 115 SER B O 1
ATOM 1847 N N . TYR B 1 116 ? -8.312 24.297 5.762 1 88.81 116 TYR B N 1
ATOM 1848 C CA . TYR B 1 116 ? -7.496 23.172 5.363 1 88.81 116 TYR B CA 1
ATOM 1849 C C . TYR B 1 116 ? -8.32 21.891 5.305 1 88.81 116 TYR B C 1
ATOM 1851 O O . TYR B 1 116 ? -9.438 21.844 5.828 1 88.81 116 TYR B O 1
ATOM 1859 N N . SER B 1 117 ? -7.785 20.922 4.648 1 92 117 SER B N 1
ATOM 1860 C CA . SER B 1 117 ? -8.469 19.625 4.535 1 92 117 SER B CA 1
ATOM 1861 C C . SER B 1 117 ? -7.781 18.562 5.379 1 92 117 SER B C 1
ATOM 1863 O O . SER B 1 117 ? -6.555 18.562 5.52 1 92 117 SER B O 1
ATOM 1865 N N . GLU B 1 118 ? -8.609 17.672 5.902 1 92.31 118 GLU B N 1
ATOM 1866 C CA . GLU B 1 118 ? -8.094 16.562 6.699 1 92.31 118 GLU B CA 1
ATOM 1867 C C . GLU B 1 118 ? -8.93 15.305 6.508 1 92.31 118 GLU B C 1
ATOM 1869 O O . GLU B 1 118 ? -10.07 15.383 6.043 1 92.31 118 GLU B O 1
ATOM 1874 N N . PRO B 1 119 ? -8.375 14.117 6.836 1 95.31 119 PRO B N 1
ATOM 1875 C CA . PRO B 1 119 ? -9.172 12.883 6.781 1 95.31 119 PRO B CA 1
ATOM 1876 C C . PRO B 1 119 ? -10.32 12.875 7.785 1 95.31 119 PRO B C 1
ATOM 1878 O O . PRO B 1 119 ? -10.125 13.234 8.953 1 95.31 119 PRO B O 1
ATOM 1881 N N . ALA B 1 120 ? -11.516 12.508 7.34 1 95.38 120 ALA B N 1
ATOM 1882 C CA . ALA B 1 120 ? -12.641 12.289 8.242 1 95.38 120 ALA B CA 1
ATOM 1883 C C . ALA B 1 120 ? -12.586 10.898 8.867 1 95.38 120 ALA B C 1
ATOM 1885 O O . ALA B 1 120 ? -13.156 10.672 9.938 1 95.38 120 ALA B O 1
ATOM 1886 N N . GLY B 1 121 ? -11.938 9.984 8.125 1 96.75 121 GLY B N 1
ATOM 1887 C CA . GLY B 1 121 ? -11.727 8.594 8.5 1 96.75 121 GLY B CA 1
ATOM 1888 C C . GLY B 1 121 ? -10.648 7.91 7.68 1 96.75 121 GLY B C 1
ATOM 1889 O O . GLY B 1 121 ? -10.242 8.414 6.629 1 96.75 121 GLY B O 1
ATOM 1890 N N . CYS B 1 122 ? -10.188 6.879 8.266 1 97.19 122 CYS B N 1
ATOM 1891 C CA . CYS B 1 122 ? -9.086 6.18 7.617 1 97.19 122 CYS B CA 1
ATOM 1892 C C . CYS B 1 122 ? -9.383 4.691 7.48 1 97.19 122 CYS B C 1
ATOM 1894 O O . CYS B 1 122 ? -10.039 4.105 8.344 1 97.19 122 CYS B O 1
ATOM 1896 N N . ALA B 1 123 ? -8.953 4.117 6.422 1 96.62 123 ALA B N 1
ATOM 1897 C CA . ALA B 1 123 ? -9.055 2.68 6.199 1 96.62 123 ALA B CA 1
ATOM 1898 C C . ALA B 1 123 ? -8.008 2.203 5.199 1 96.62 123 ALA B C 1
ATOM 1900 O O . ALA B 1 123 ? -7.426 3.01 4.469 1 96.62 123 ALA B O 1
ATOM 1901 N N . CYS B 1 124 ? -7.738 0.875 5.328 1 96.69 124 CYS B N 1
ATOM 1902 C CA . CYS B 1 124 ? -6.922 0.281 4.273 1 96.69 124 CYS B CA 1
ATOM 1903 C C . CYS B 1 124 ? -7.695 0.203 2.963 1 96.69 124 CYS B C 1
ATOM 1905 O O . CYS B 1 124 ? -8.734 -0.451 2.891 1 96.69 124 CYS B O 1
ATOM 1907 N N . GLN B 1 125 ? -7.184 0.912 1.948 1 94.06 125 GLN B N 1
ATOM 1908 C CA . GLN B 1 125 ? -7.805 0.956 0.63 1 94.06 125 GLN B CA 1
ATOM 1909 C C . GLN B 1 125 ? -6.809 0.572 -0.461 1 94.06 125 GLN B C 1
ATOM 1911 O O . GLN B 1 125 ? -5.598 0.714 -0.282 1 94.06 125 GLN B O 1
ATOM 1916 N N . SER B 1 126 ? -7.363 -0.028 -1.567 1 91.56 126 SER B N 1
ATOM 1917 C CA . SER B 1 126 ? -6.488 -0.421 -2.666 1 91.56 126 SER B CA 1
ATOM 1918 C C . SER B 1 126 ? -5.648 0.757 -3.154 1 91.56 126 SER B C 1
ATOM 1920 O O . SER B 1 126 ? -6.137 1.887 -3.223 1 91.56 126 SER B O 1
ATOM 1922 N N . CYS B 1 127 ? -4.492 0.405 -3.264 1 79 127 CYS B N 1
ATOM 1923 C CA . CYS B 1 127 ? -3.598 1.442 -3.764 1 79 127 CYS B CA 1
ATOM 1924 C C . CYS B 1 127 ? -3.945 1.815 -5.199 1 79 127 CYS B C 1
ATOM 1926 O O . CYS B 1 127 ? -4.164 0.938 -6.039 1 79 127 CYS B O 1
ATOM 1928 N N . GLN B 1 128 ? -4.621 2.939 -5.535 1 60.31 128 GLN B N 1
ATOM 1929 C CA . GLN B 1 128 ? -4.969 3.398 -6.879 1 60.31 128 GLN B CA 1
ATOM 1930 C C . GLN B 1 128 ? -3.76 4.008 -7.582 1 60.31 128 GLN B C 1
ATOM 1932 O O . GLN B 1 128 ? -3.092 4.887 -7.031 1 60.31 128 GLN B O 1
ATOM 1937 N N . ASN B 1 129 ? -2.682 3.275 -8.039 1 44.5 129 ASN B N 1
ATOM 1938 C CA . ASN B 1 129 ? -1.833 4.012 -8.969 1 44.5 129 ASN B CA 1
ATOM 1939 C C . ASN B 1 129 ? -2.652 4.664 -10.078 1 44.5 129 ASN B C 1
ATOM 1941 O O . ASN B 1 129 ? -3.621 4.078 -10.562 1 44.5 129 ASN B O 1
#

InterPro domains:
  IPR034441 Bursicon subunit beta [PTHR41151] (21-128)

Solvent-accessible surface area (backbone atoms only — not comparable to full-atom values): 14909 Å² total; per-residue (Å²): 138,84,80,77,78,79,80,78,77,75,75,77,72,72,68,79,69,72,70,74,79,68,68,43,44,39,68,41,76,39,81,45,78,46,74,45,80,42,81,39,82,54,96,91,38,80,40,69,24,48,26,32,30,82,41,80,42,39,27,20,42,28,31,12,49,15,26,31,36,61,30,82,92,46,90,102,22,63,47,74,45,45,22,24,18,30,62,75,40,79,42,77,45,77,46,64,31,69,44,36,25,48,86,90,41,74,50,76,95,54,80,47,72,50,72,49,60,30,47,74,36,36,35,66,37,68,63,79,88,138,83,79,79,80,77,79,80,78,76,75,75,71,70,66,78,70,71,71,74,80,68,69,42,43,39,68,42,77,42,81,43,78,45,72,44,78,43,80,39,81,52,96,91,38,78,41,69,24,47,26,33,28,81,42,80,40,39,26,20,41,27,30,12,51,16,26,31,35,59,31,80,94,46,92,101,23,64,46,74,45,46,22,23,17,28,62,74,39,77,41,78,46,79,45,64,29,69,44,34,24,48,87,90,42,73,49,77,95,53,80,47,73,50,73,50,59,30,46,74,38,37,34,64,36,67,62,78,86